Protein AF-A0A916CD50-F1 (afdb_monomer_lite)

pLDDT: mean 86.52, std 20.36, range [26.2, 98.75]

Sequence (305 aa):
MTISLASAFHPRGEIPRLKKFLSQLRDAYAQMCVSVPPTAHTDDIRVLEQLGIAVVVARDWSHGRHASLQLALESSATHIHYTDLDRLLRWVETRPDEWRATVARAQECDCLIVGRTARASATHPRALIETEAISNLVISHLLANCHCKPRSGEAIPGSDVEIASSQSFDSASLRSGSLLAMTTPISALIRARPRPIDFSAGSKGFSRRAAEFLIAHSPPGRALGMDAEWIVLLHRAGSAIDYVEVDGLDWESADQFAEQAADADAQRRAAEGYDADPKHWARRVAVAMEIVQAGLDAAQRTLKT

Secondary structure (DSSP, 8-state):
--EEEEEE---SS-HHHHHHHHHHHHHH-S-EEEEE-TT--HHHHHHHHHTT-EEEE-SSGGGHHHHHHHHHHTS--SEEEEE-HHHHHHHHHH-HHHHHHHHHHTTSSSEEEEEEPHHHHTTS-HHHHHHHHHHHHHHHHHHHH---PPPTT--------------------------------HHHHHHH-SS-----SSEEEEEHHHHHHHHHHS-S--TTGGGTHHHHHHHHTT--EEEEEESS-S-GGGGTT-SSPPPHHHHHHHHHHHHT-HHHHHHHHHHHHHHHHHHHHHHHPPP--

Radius of gyration: 20.4 Å; chains: 1; bounding box: 45×54×62 Å

Structure (mmCIF, N/CA/C/O backbone):
data_AF-A0A916CD50-F1
#
_entry.id   AF-A0A916CD50-F1
#
loop_
_atom_site.group_PDB
_atom_site.id
_atom_site.type_symbol
_atom_site.label_atom_id
_atom_site.label_alt_id
_atom_site.label_comp_id
_atom_site.label_asym_id
_atom_site.label_entity_id
_atom_site.label_seq_id
_atom_site.pdbx_PDB_ins_code
_atom_site.Cartn_x
_atom_site.Cartn_y
_atom_site.Cartn_z
_atom_site.occupancy
_atom_site.B_iso_or_equiv
_atom_site.auth_seq_id
_atom_site.auth_comp_id
_atom_site.auth_asym_id
_atom_site.auth_atom_id
_atom_site.pdbx_PDB_model_num
ATOM 1 N N . MET A 1 1 ? -21.116 -7.094 4.582 1.00 81.19 1 MET A N 1
ATOM 2 C CA . MET A 1 1 ? -20.117 -6.026 4.792 1.00 81.19 1 MET A CA 1
ATOM 3 C C . MET A 1 1 ? -19.654 -5.561 3.425 1.00 81.19 1 MET A C 1
ATOM 5 O O . MET A 1 1 ? -19.773 -6.325 2.475 1.00 81.19 1 MET A O 1
ATOM 9 N N . THR A 1 2 ? -19.246 -4.304 3.304 1.00 95.81 2 THR A N 1
ATOM 10 C CA . THR A 1 2 ? -18.730 -3.730 2.054 1.00 95.81 2 THR A CA 1
ATOM 11 C C . THR A 1 2 ? -17.362 -3.121 2.306 1.00 95.81 2 THR A C 1
ATOM 13 O O . THR A 1 2 ? -17.097 -2.606 3.401 1.00 95.81 2 THR A O 1
ATOM 16 N N . ILE A 1 3 ? -16.506 -3.169 1.290 1.00 98.50 3 ILE A N 1
ATOM 17 C CA . ILE A 1 3 ? -15.135 -2.677 1.353 1.00 98.50 3 ILE A CA 1
ATOM 18 C C . ILE A 1 3 ? -14.838 -1.773 0.160 1.00 98.50 3 ILE A C 1
ATOM 20 O O . ILE A 1 3 ? -15.197 -2.092 -0.974 1.00 98.50 3 ILE A O 1
ATOM 24 N N . SER A 1 4 ? -14.207 -0.635 0.428 1.00 98.62 4 SER A N 1
ATOM 25 C CA . SER A 1 4 ? -13.691 0.276 -0.598 1.00 98.62 4 SER A CA 1
ATOM 26 C C . SER A 1 4 ? -12.184 0.095 -0.748 1.00 98.62 4 SER A C 1
ATOM 28 O O . SER A 1 4 ? -11.497 -0.247 0.213 1.00 98.62 4 SER A O 1
ATOM 30 N N . LEU A 1 5 ? -11.662 0.347 -1.942 1.00 98.69 5 LEU A N 1
ATOM 31 C CA . LEU A 1 5 ? -10.228 0.434 -2.193 1.00 98.69 5 LEU A CA 1
ATOM 32 C C . LEU A 1 5 ? -9.751 1.869 -1.943 1.00 98.69 5 LEU A C 1
ATOM 34 O O . LEU A 1 5 ? -10.321 2.811 -2.493 1.00 98.69 5 LEU A O 1
ATOM 38 N N . ALA A 1 6 ? -8.680 2.015 -1.169 1.00 98.44 6 ALA A N 1
ATOM 39 C CA . ALA A 1 6 ? -7.851 3.214 -1.100 1.00 98.44 6 ALA A CA 1
ATOM 40 C C . ALA A 1 6 ? -6.469 2.884 -1.672 1.00 98.44 6 ALA A C 1
ATOM 42 O O . ALA A 1 6 ? -5.900 1.839 -1.358 1.00 98.44 6 ALA A O 1
ATOM 43 N N . SER A 1 7 ? -5.925 3.741 -2.527 1.00 97.50 7 SER A N 1
ATOM 44 C CA . SER A 1 7 ? -4.666 3.432 -3.194 1.00 97.50 7 SER A CA 1
ATOM 45 C C . SER A 1 7 ? -3.860 4.671 -3.555 1.00 97.50 7 SER A C 1
ATOM 47 O O . SER A 1 7 ? -4.416 5.675 -4.000 1.00 97.50 7 SER A O 1
ATOM 49 N N . ALA A 1 8 ? -2.538 4.591 -3.414 1.00 95.06 8 ALA A N 1
ATOM 50 C CA . ALA A 1 8 ? -1.624 5.506 -4.082 1.00 95.06 8 ALA A CA 1
ATOM 51 C C . ALA A 1 8 ? -1.254 4.957 -5.464 1.00 95.06 8 ALA A C 1
ATOM 53 O O . ALA A 1 8 ? -0.976 3.767 -5.616 1.00 95.06 8 ALA A O 1
ATOM 54 N N . PHE A 1 9 ? -1.230 5.831 -6.471 1.00 95.25 9 PHE A N 1
ATOM 55 C CA . PHE A 1 9 ? -0.902 5.443 -7.835 1.00 95.25 9 PHE A CA 1
ATOM 56 C C . PHE A 1 9 ? -0.070 6.510 -8.541 1.00 95.25 9 PHE A C 1
ATOM 58 O O . PHE A 1 9 ? -0.443 7.681 -8.610 1.00 95.25 9 PHE A O 1
ATOM 65 N N . HIS A 1 10 ? 1.053 6.085 -9.110 1.00 93.38 10 HIS A N 1
ATOM 66 C CA . HIS A 1 10 ? 1.804 6.867 -10.080 1.00 93.38 10 HIS A CA 1
ATOM 67 C C . HIS A 1 10 ? 1.861 6.071 -11.384 1.00 93.38 10 HIS A C 1
ATOM 69 O O . HIS A 1 10 ? 2.685 5.159 -11.476 1.00 93.38 10 HIS A O 1
ATOM 75 N N . PRO A 1 11 ? 0.979 6.372 -12.354 1.00 89.38 11 PRO A N 1
ATOM 76 C CA . PRO A 1 11 ? 0.947 5.654 -13.617 1.00 89.38 11 PRO A CA 1
ATOM 77 C C . PRO A 1 11 ? 2.312 5.690 -14.316 1.00 89.38 11 PRO A C 1
ATOM 79 O O . PRO A 1 11 ? 2.854 6.751 -14.617 1.00 89.38 11 PRO A O 1
ATOM 82 N N . ARG A 1 12 ? 2.853 4.507 -14.586 1.00 92.50 12 ARG A N 1
ATOM 83 C CA . ARG A 1 12 ? 4.068 4.201 -15.350 1.00 92.50 12 ARG A CA 1
ATOM 84 C C . ARG A 1 12 ? 3.753 3.087 -16.355 1.00 92.50 12 ARG A C 1
ATOM 86 O O . ARG A 1 12 ? 4.471 2.102 -16.485 1.00 92.50 12 ARG A O 1
ATOM 93 N N . GLY A 1 13 ? 2.632 3.244 -17.060 1.00 92.38 13 GLY A N 1
ATOM 94 C CA . GLY A 1 13 ? 2.170 2.317 -18.095 1.00 92.38 13 GLY A CA 1
ATOM 95 C C . GLY A 1 13 ? 1.176 1.247 -17.637 1.00 92.38 13 GLY A C 1
ATOM 96 O O . GLY A 1 13 ? 0.780 0.421 -18.449 1.00 92.38 13 GLY A O 1
ATOM 97 N N . GLU A 1 14 ? 0.702 1.265 -16.389 1.00 94.88 14 GLU A N 1
ATOM 98 C CA . GLU A 1 14 ? -0.214 0.242 -15.863 1.00 94.88 14 GLU A CA 1
ATOM 99 C C . GLU A 1 14 ? -1.694 0.480 -16.235 1.00 94.88 14 GLU A C 1
ATOM 101 O O . GLU A 1 14 ? -2.530 -0.394 -16.015 1.00 94.88 14 GLU A O 1
ATOM 106 N N . ILE A 1 15 ? -2.056 1.626 -16.830 1.00 95.38 15 ILE A N 1
ATOM 107 C CA . ILE A 1 15 ? -3.452 1.954 -17.195 1.00 95.38 15 ILE A CA 1
ATOM 108 C C . ILE A 1 15 ? -4.119 0.886 -18.093 1.00 95.38 15 ILE A C 1
ATOM 110 O O . ILE A 1 15 ? -5.274 0.537 -17.830 1.00 95.38 15 ILE A O 1
ATOM 114 N N . PRO A 1 16 ? -3.469 0.327 -19.135 1.00 95.81 16 PRO A N 1
ATOM 115 C CA . PRO A 1 16 ? -4.041 -0.778 -19.907 1.00 95.81 16 PRO A CA 1
ATOM 116 C C . PRO A 1 16 ? -4.340 -2.019 -19.050 1.00 95.81 16 PRO A C 1
ATOM 118 O O . PRO A 1 16 ? -5.422 -2.597 -19.176 1.00 95.81 16 PRO A O 1
ATOM 121 N N . ARG A 1 17 ? -3.442 -2.382 -18.120 1.00 95.94 17 ARG A N 1
ATOM 122 C CA . ARG A 1 17 ? -3.661 -3.480 -17.158 1.00 95.94 17 ARG A CA 1
ATOM 123 C C . ARG A 1 17 ? -4.823 -3.169 -16.218 1.00 95.94 17 ARG A C 1
ATOM 125 O O . ARG A 1 17 ? -5.677 -4.024 -16.004 1.00 95.94 17 ARG A O 1
ATOM 132 N N . LEU A 1 18 ? -4.931 -1.931 -15.738 1.00 97.44 18 LEU A N 1
ATOM 133 C CA . LEU A 1 18 ? -6.077 -1.488 -14.942 1.00 97.44 18 LEU A CA 1
ATOM 134 C C . LEU A 1 18 ? -7.400 -1.683 -15.690 1.00 97.44 18 LEU A C 1
ATOM 136 O O . LEU A 1 18 ? -8.337 -2.244 -15.130 1.00 97.44 18 LEU A O 1
ATOM 140 N N . LYS A 1 19 ? -7.473 -1.290 -16.968 1.00 97.62 19 LYS A N 1
ATOM 141 C CA . LYS A 1 19 ? -8.669 -1.502 -17.802 1.00 97.62 19 LYS A CA 1
ATOM 142 C C . LYS A 1 19 ? -9.003 -2.987 -17.961 1.00 97.62 19 LYS A C 1
ATOM 144 O O . LYS A 1 19 ? -10.170 -3.353 -17.837 1.00 97.62 19 LYS A O 1
ATOM 149 N N . LYS A 1 20 ? -7.992 -3.833 -18.189 1.00 97.75 20 LYS A N 1
ATOM 150 C CA . LYS A 1 20 ? -8.134 -5.296 -18.319 1.00 97.75 20 LYS A CA 1
ATOM 151 C C . LYS A 1 20 ? -8.759 -5.932 -17.071 1.00 97.75 20 LYS A C 1
ATOM 153 O O . LYS A 1 20 ? -9.598 -6.817 -17.205 1.00 97.75 20 LYS A O 1
ATOM 158 N N . PHE A 1 21 ? -8.389 -5.468 -15.876 1.00 98.00 21 PHE A N 1
ATOM 159 C CA . PHE A 1 21 ? -8.846 -6.042 -14.601 1.00 98.00 21 PHE A CA 1
ATOM 160 C C . PHE A 1 21 ? -9.984 -5.267 -13.919 1.00 98.00 21 PHE A C 1
ATOM 162 O O . PHE A 1 21 ? -10.430 -5.648 -12.836 1.00 98.00 21 PHE A O 1
ATOM 169 N N . LEU A 1 22 ? -10.503 -4.213 -14.552 1.00 98.06 22 LEU A N 1
ATOM 170 C CA . LEU A 1 22 ? -11.482 -3.309 -13.949 1.00 98.06 22 LEU A CA 1
ATOM 171 C C . LEU A 1 22 ? -12.781 -4.002 -13.517 1.00 98.06 22 LEU A C 1
ATOM 173 O O . LEU A 1 22 ? -13.336 -3.648 -12.481 1.00 98.06 22 LEU A O 1
ATOM 177 N N . SER A 1 23 ? -13.271 -4.976 -14.290 1.00 98.00 23 SER A N 1
ATOM 178 C CA . SER A 1 23 ? -14.473 -5.738 -13.921 1.00 98.00 23 SER A CA 1
ATOM 179 C C . SER A 1 23 ? -14.262 -6.500 -12.615 1.00 98.00 23 SER A C 1
ATOM 181 O O . SER A 1 23 ? -15.031 -6.327 -11.677 1.00 98.00 23 SER A O 1
ATOM 183 N N . GLN A 1 24 ? -13.159 -7.243 -12.510 1.00 97.88 24 GLN A N 1
ATOM 184 C CA . GLN A 1 24 ? -12.824 -8.006 -11.307 1.00 97.88 24 GLN A CA 1
ATOM 185 C C . GLN A 1 24 ? -12.667 -7.099 -10.083 1.00 97.88 24 GLN A C 1
ATOM 187 O O . GLN A 1 24 ? -13.142 -7.440 -9.002 1.00 97.88 24 GLN A O 1
ATOM 192 N N . LEU A 1 25 ? -12.030 -5.935 -10.257 1.00 98.44 25 LEU A N 1
ATOM 193 C CA . LEU A 1 25 ? -11.874 -4.935 -9.201 1.00 98.44 25 LEU A CA 1
ATOM 194 C C . LEU A 1 25 ? -13.227 -4.384 -8.729 1.00 98.44 25 LEU A C 1
ATOM 196 O O . LEU A 1 25 ? -13.453 -4.286 -7.525 1.00 98.44 25 LEU A O 1
ATOM 200 N N . ARG A 1 26 ? -14.142 -4.072 -9.655 1.00 97.75 26 ARG A N 1
ATOM 201 C CA . ARG A 1 26 ? -15.499 -3.594 -9.334 1.00 97.75 26 ARG A CA 1
ATOM 202 C C . ARG A 1 26 ? -16.357 -4.651 -8.644 1.00 97.75 26 ARG A C 1
ATOM 204 O O . ARG A 1 26 ? -17.196 -4.296 -7.826 1.00 97.75 26 ARG A O 1
ATOM 211 N N . ASP A 1 27 ? -16.125 -5.928 -8.928 1.00 97.62 27 ASP A N 1
ATOM 212 C CA . ASP A 1 27 ? -16.812 -7.014 -8.222 1.00 97.62 27 ASP A CA 1
ATOM 213 C C . ASP A 1 27 ? -16.359 -7.132 -6.758 1.00 97.62 27 ASP A C 1
ATOM 215 O O . ASP A 1 27 ? -17.104 -7.629 -5.916 1.00 97.62 27 ASP A O 1
ATOM 219 N N . ALA A 1 28 ? -15.120 -6.732 -6.452 1.00 97.88 28 ALA A N 1
ATOM 220 C CA . ALA A 1 28 ? -14.540 -6.850 -5.115 1.00 97.88 28 ALA A CA 1
ATOM 221 C C . ALA A 1 28 ? -14.709 -5.586 -4.259 1.00 97.88 28 ALA A C 1
ATOM 223 O O . ALA A 1 28 ? -14.854 -5.696 -3.040 1.00 97.88 28 ALA A O 1
ATOM 224 N N . TYR A 1 29 ? -14.685 -4.399 -4.872 1.00 98.50 29 TYR A N 1
ATOM 225 C CA . TYR A 1 29 ? -14.723 -3.123 -4.160 1.00 98.50 29 TYR A CA 1
ATOM 226 C C . TYR A 1 29 ? -15.970 -2.317 -4.496 1.00 98.50 29 TYR A C 1
ATOM 228 O O . TYR A 1 29 ? -16.251 -2.035 -5.658 1.00 98.50 29 TYR A O 1
ATOM 236 N N . ALA A 1 30 ? -16.663 -1.855 -3.455 1.00 97.38 30 ALA A N 1
ATOM 237 C CA . ALA A 1 30 ? -17.837 -0.997 -3.595 1.00 97.38 30 ALA A CA 1
ATOM 238 C C . ALA A 1 30 ? -17.492 0.360 -4.236 1.00 97.38 30 ALA A C 1
ATOM 240 O O . ALA A 1 30 ? -18.288 0.918 -4.985 1.00 97.38 30 ALA A O 1
ATOM 241 N N . GLN A 1 31 ? -16.299 0.880 -3.942 1.00 97.75 31 GLN A N 1
ATOM 242 C CA . GLN A 1 31 ? -15.750 2.102 -4.519 1.00 97.75 31 GLN A CA 1
ATOM 243 C C . GLN A 1 31 ? -14.228 1.982 -4.603 1.00 97.75 31 GLN A C 1
ATOM 245 O O . GLN A 1 31 ? -13.602 1.360 -3.744 1.00 97.75 31 GLN A O 1
ATOM 250 N N . MET A 1 32 ? -13.624 2.599 -5.618 1.00 98.50 32 MET A N 1
ATOM 251 C CA . MET A 1 32 ? -12.171 2.712 -5.745 1.00 98.50 32 MET A CA 1
ATOM 252 C C . MET A 1 32 ? -11.756 4.174 -5.649 1.00 98.50 32 MET A C 1
ATOM 254 O O . MET A 1 32 ? -12.267 5.012 -6.391 1.00 98.50 32 MET A O 1
ATOM 258 N N . CYS A 1 33 ? -10.832 4.457 -4.737 1.00 98.44 33 CYS A N 1
ATOM 259 C CA . CYS A 1 33 ? -10.322 5.788 -4.443 1.00 98.44 33 CYS A CA 1
ATOM 260 C C . CYS A 1 33 ? -8.810 5.790 -4.639 1.00 98.44 33 CYS A C 1
ATOM 262 O O . CYS A 1 33 ? -8.092 5.030 -3.986 1.00 98.44 33 CYS A O 1
ATOM 264 N N . VAL A 1 34 ? -8.322 6.639 -5.536 1.00 98.06 34 VAL A N 1
ATOM 265 C CA . VAL A 1 34 ? -6.912 6.694 -5.913 1.00 98.06 34 VAL A CA 1
ATOM 266 C C . VAL A 1 34 ? -6.366 8.091 -5.663 1.00 98.06 34 VAL A C 1
ATOM 268 O O . VAL A 1 34 ? -6.893 9.077 -6.169 1.00 98.06 34 VAL A O 1
ATOM 271 N N . SER A 1 35 ? -5.273 8.182 -4.912 1.00 97.69 35 SER A N 1
ATOM 272 C CA . SER A 1 35 ? -4.455 9.388 -4.885 1.00 97.69 35 SER A CA 1
ATOM 273 C C . SER A 1 35 ? -3.377 9.322 -5.958 1.00 97.69 35 SER A C 1
ATOM 275 O O . SER A 1 35 ? -2.679 8.310 -6.057 1.00 97.69 35 SER A O 1
ATOM 277 N N . VAL A 1 36 ? -3.180 10.416 -6.683 1.00 96.88 36 VAL A N 1
ATOM 278 C CA . VAL A 1 36 ? -2.084 10.581 -7.646 1.00 96.88 36 VAL A CA 1
ATOM 279 C C . VAL A 1 36 ? -1.134 11.697 -7.196 1.00 96.88 36 VAL A C 1
ATOM 281 O O . VAL A 1 36 ? -1.562 12.602 -6.473 1.00 96.88 36 VAL A O 1
ATOM 284 N N . PRO A 1 37 ? 0.155 11.672 -7.581 1.00 95.06 37 PRO A N 1
ATOM 285 C CA . PRO A 1 37 ? 1.072 12.761 -7.258 1.00 95.06 37 PRO A CA 1
ATOM 286 C C . PRO A 1 37 ? 0.677 14.084 -7.922 1.00 95.06 37 PRO A C 1
ATOM 288 O O . PRO A 1 37 ? 0.027 14.073 -8.968 1.00 95.06 37 PRO A O 1
ATOM 291 N N . PRO A 1 38 ? 1.177 15.226 -7.411 1.00 93.06 38 PRO A N 1
ATOM 292 C CA . PRO A 1 38 ? 0.957 16.533 -8.038 1.00 93.06 38 PRO A CA 1
ATOM 293 C C . PRO A 1 38 ? 1.558 16.637 -9.449 1.00 93.06 38 PRO A C 1
ATOM 295 O O . PRO A 1 38 ? 1.189 17.518 -10.217 1.00 93.06 38 PRO A O 1
ATOM 298 N N . THR A 1 39 ? 2.487 15.744 -9.796 1.00 93.00 39 THR A N 1
ATOM 299 C CA . THR A 1 39 ? 3.127 15.654 -11.114 1.00 93.00 39 THR A CA 1
ATOM 300 C C . THR A 1 39 ? 2.408 14.713 -12.083 1.00 93.00 39 THR A C 1
ATOM 302 O O . THR A 1 39 ? 2.909 14.499 -13.184 1.00 93.00 39 THR A O 1
ATOM 305 N N . ALA A 1 40 ? 1.279 14.108 -11.694 1.00 92.38 40 ALA A N 1
ATOM 306 C CA . ALA A 1 40 ? 0.536 13.204 -12.566 1.00 92.38 40 ALA A CA 1
ATOM 307 C C . ALA A 1 40 ? 0.006 13.929 -13.813 1.00 92.38 40 ALA A C 1
ATOM 309 O O . ALA A 1 40 ? -0.459 15.069 -13.739 1.00 92.38 40 ALA A O 1
ATOM 310 N N . HIS A 1 41 ? 0.052 13.256 -14.965 1.00 94.31 41 HIS A N 1
ATOM 311 C CA . HIS A 1 41 ? -0.450 13.825 -16.209 1.00 94.31 41 HIS A CA 1
ATOM 312 C C . HIS A 1 41 ? -1.976 13.962 -16.171 1.00 94.31 41 HIS A C 1
ATOM 314 O O . HIS A 1 41 ? -2.698 13.059 -15.751 1.00 94.31 41 HIS A O 1
ATOM 320 N N . THR A 1 42 ? -2.489 15.087 -16.672 1.00 94.19 42 THR A N 1
ATOM 321 C CA . THR A 1 42 ? -3.934 15.357 -16.716 1.00 94.19 42 THR A CA 1
ATOM 322 C C . THR A 1 42 ? -4.700 14.346 -17.575 1.00 94.19 42 THR A C 1
ATOM 324 O O . THR A 1 42 ? -5.893 14.144 -17.366 1.00 94.19 42 THR A O 1
ATOM 327 N N . ASP A 1 43 ? -4.049 13.716 -18.557 1.00 95.56 43 ASP A N 1
ATOM 328 C CA . ASP A 1 43 ? -4.652 12.631 -19.341 1.00 95.56 43 ASP A CA 1
ATOM 329 C C . ASP A 1 43 ? -4.868 11.370 -18.496 1.00 95.56 43 ASP A C 1
ATOM 331 O O . ASP A 1 43 ? -5.957 10.801 -18.535 1.00 95.56 43 ASP A O 1
ATOM 335 N N . ASP A 1 44 ? -3.895 10.983 -17.666 1.00 95.06 44 ASP A N 1
ATOM 336 C CA . ASP A 1 44 ? -4.023 9.821 -16.780 1.00 95.06 44 ASP A CA 1
ATOM 337 C C . ASP A 1 44 ? -5.148 10.020 -15.760 1.00 95.06 44 ASP A C 1
ATOM 339 O O . ASP A 1 44 ? -5.961 9.119 -15.547 1.00 95.06 44 ASP A O 1
ATOM 343 N N . ILE A 1 45 ? -5.242 11.221 -15.176 1.00 96.50 45 ILE A N 1
ATOM 344 C CA . ILE A 1 45 ? -6.317 11.592 -14.243 1.00 96.50 45 ILE A CA 1
ATOM 345 C C . ILE A 1 45 ? -7.681 11.455 -14.924 1.00 96.50 45 ILE A C 1
ATOM 347 O O . ILE A 1 45 ? -8.553 10.753 -14.415 1.00 96.50 45 ILE A O 1
ATOM 351 N N . ARG A 1 46 ? -7.841 12.052 -16.113 1.00 97.31 46 ARG A N 1
ATOM 352 C CA . ARG A 1 46 ? -9.092 11.975 -16.882 1.00 97.31 46 ARG A CA 1
ATOM 353 C C . ARG A 1 46 ? -9.473 10.538 -17.214 1.00 97.31 46 ARG A C 1
ATOM 355 O O . ARG A 1 46 ? -10.649 10.189 -17.149 1.00 97.31 46 ARG A O 1
ATOM 362 N N . VAL A 1 47 ? -8.501 9.695 -17.564 1.00 97.62 47 VAL A N 1
ATOM 363 C CA . VAL A 1 47 ? -8.766 8.278 -17.826 1.00 97.62 47 VAL A CA 1
ATOM 364 C C . VAL A 1 47 ? -9.256 7.579 -16.559 1.00 97.62 47 VAL A C 1
ATOM 366 O O . VAL A 1 47 ? -10.253 6.870 -16.631 1.00 97.62 47 VAL A O 1
ATOM 369 N N . LEU A 1 48 ? -8.618 7.783 -15.404 1.00 97.81 48 LEU A N 1
ATOM 370 C CA . LEU A 1 48 ? -9.060 7.184 -14.137 1.00 97.81 48 LEU A CA 1
ATOM 371 C C . LEU A 1 48 ? -10.499 7.594 -13.779 1.00 97.81 48 LEU A C 1
ATOM 373 O O . LEU A 1 48 ? -11.323 6.731 -13.469 1.00 97.81 48 LEU A O 1
ATOM 377 N N . GLU A 1 49 ? -10.828 8.878 -13.909 1.00 97.81 49 GLU A N 1
ATOM 378 C CA . GLU A 1 49 ? -12.180 9.398 -13.670 1.00 97.81 49 GLU A CA 1
ATOM 379 C C . GLU A 1 49 ? -13.210 8.781 -14.631 1.00 97.81 49 GLU A C 1
ATOM 381 O O . GLU A 1 49 ? -14.285 8.356 -14.208 1.00 97.81 49 GLU A O 1
ATOM 386 N N . GLN A 1 50 ? -12.872 8.641 -15.919 1.00 98.06 50 GLN A N 1
ATOM 387 C CA . GLN A 1 50 ? -13.724 7.968 -16.912 1.00 98.06 50 GLN A CA 1
ATOM 388 C C . GLN A 1 50 ? -13.942 6.480 -16.602 1.00 98.06 50 GLN A C 1
ATOM 390 O O . GLN A 1 50 ? -14.975 5.914 -16.962 1.00 98.06 50 GLN A O 1
ATOM 395 N N . LEU A 1 51 ? -12.996 5.837 -15.913 1.00 97.62 51 LEU A N 1
ATOM 396 C CA . LEU A 1 51 ? -13.157 4.477 -15.396 1.00 97.62 51 LEU A CA 1
ATOM 397 C C . LEU A 1 51 ? -13.997 4.431 -14.105 1.00 97.62 51 LEU A C 1
ATOM 399 O O . LEU A 1 51 ? -14.164 3.353 -13.531 1.00 97.62 51 LEU A O 1
ATOM 403 N N . GLY A 1 52 ? -14.567 5.552 -13.656 1.00 97.06 52 GLY A N 1
ATOM 404 C CA . GLY A 1 52 ? -15.392 5.635 -12.450 1.00 97.06 52 GLY A CA 1
ATOM 405 C C . GLY A 1 52 ? -14.590 5.478 -11.157 1.00 97.06 52 GLY A C 1
ATOM 406 O O . GLY A 1 52 ? -15.139 5.039 -10.149 1.00 97.06 52 GLY A O 1
ATOM 407 N N . ILE A 1 53 ? -13.289 5.772 -11.197 1.00 98.31 53 ILE A N 1
ATOM 408 C CA . ILE A 1 53 ? -12.418 5.789 -10.022 1.00 98.31 53 ILE A CA 1
ATOM 409 C C . ILE A 1 53 ? -12.450 7.203 -9.447 1.00 98.31 53 ILE A C 1
ATOM 411 O O . ILE A 1 53 ? -12.264 8.173 -10.180 1.00 98.31 53 ILE A O 1
ATOM 415 N N . ALA A 1 54 ? -12.677 7.328 -8.141 1.00 98.12 54 ALA A N 1
ATOM 416 C CA . ALA A 1 54 ? -12.579 8.613 -7.462 1.00 98.12 54 ALA A CA 1
ATOM 417 C C . ALA A 1 54 ? -11.096 8.986 -7.330 1.00 98.12 54 ALA A C 1
ATOM 419 O O . ALA A 1 54 ? -10.317 8.215 -6.765 1.00 98.12 54 ALA A O 1
ATOM 420 N N . VAL A 1 55 ? -10.699 10.144 -7.857 1.00 98.12 55 VAL A N 1
ATOM 421 C CA . VAL A 1 55 ? -9.295 10.571 -7.891 1.00 98.12 55 VAL A CA 1
ATOM 422 C C . VAL A 1 55 ? -9.081 11.790 -7.004 1.00 98.12 55 VAL A C 1
ATOM 424 O O . VAL A 1 55 ? -9.853 12.743 -7.045 1.00 98.12 55 VAL A O 1
ATOM 427 N N . VAL A 1 56 ? -7.993 11.785 -6.236 1.00 97.25 56 VAL A N 1
ATOM 428 C CA . VAL A 1 56 ? -7.487 12.966 -5.526 1.00 97.25 56 VAL A CA 1
ATOM 429 C C . VAL A 1 56 ? -6.047 13.245 -5.940 1.00 97.25 56 VAL A C 1
ATOM 431 O O . VAL A 1 56 ? -5.184 12.370 -5.888 1.00 97.25 56 VAL A O 1
ATOM 434 N N . VAL A 1 57 ? -5.758 14.481 -6.342 1.00 96.88 57 VAL A N 1
ATOM 435 C CA . VAL A 1 57 ? -4.376 14.918 -6.568 1.00 96.88 57 VAL A CA 1
ATOM 436 C C . VAL A 1 57 ? -3.783 15.299 -5.218 1.00 96.88 57 VAL A C 1
ATOM 438 O O . VAL A 1 57 ? -4.233 16.244 -4.570 1.00 96.88 57 VAL A O 1
ATOM 441 N N . ALA A 1 58 ? -2.792 14.539 -4.763 1.00 93.31 58 ALA A N 1
ATOM 442 C CA . ALA A 1 58 ? -2.154 14.785 -3.483 1.00 93.31 58 ALA A CA 1
ATOM 443 C C . ALA A 1 58 ? -1.338 16.085 -3.525 1.00 93.31 58 ALA A C 1
ATOM 445 O O . ALA A 1 58 ? -0.693 16.399 -4.526 1.00 93.31 58 ALA A O 1
ATOM 446 N N . ARG A 1 59 ? -1.318 16.817 -2.404 1.00 89.94 59 ARG A N 1
ATOM 447 C CA . ARG A 1 59 ? -0.510 18.040 -2.252 1.00 89.94 59 ARG A CA 1
ATOM 448 C C . ARG A 1 59 ? 0.974 17.781 -2.528 1.00 89.94 59 ARG A C 1
ATOM 450 O O . ARG A 1 59 ? 1.638 18.587 -3.169 1.00 89.94 59 ARG A O 1
ATOM 457 N N . ASP A 1 60 ? 1.468 16.652 -2.034 1.00 89.12 60 ASP A N 1
ATOM 458 C CA . ASP A 1 60 ? 2.782 16.097 -2.327 1.00 89.12 60 ASP A CA 1
ATOM 459 C C . ASP A 1 60 ? 2.730 14.562 -2.233 1.00 89.12 60 ASP A C 1
ATOM 461 O O . ASP A 1 60 ? 1.722 13.983 -1.815 1.00 89.12 60 ASP A O 1
ATOM 465 N N . TRP A 1 61 ? 3.828 13.896 -2.608 1.00 83.38 61 TRP A N 1
ATOM 466 C CA . TRP A 1 61 ? 3.929 12.431 -2.570 1.00 83.38 61 TRP A CA 1
ATOM 467 C C . TRP A 1 61 ? 3.613 11.841 -1.189 1.00 83.38 61 TRP A C 1
ATOM 469 O O . TRP A 1 61 ? 2.952 10.811 -1.075 1.00 83.38 61 TRP A O 1
ATOM 479 N N . SER A 1 62 ? 4.054 12.512 -0.126 1.00 87.12 62 SER A N 1
ATOM 480 C CA . SER A 1 62 ? 3.906 12.041 1.249 1.00 87.12 62 SER A CA 1
ATOM 481 C C . SER A 1 62 ? 2.492 12.153 1.812 1.00 87.12 62 SER A C 1
ATOM 483 O O . SER A 1 62 ? 2.194 11.536 2.833 1.00 87.12 62 SER A O 1
ATOM 485 N N . HIS A 1 63 ? 1.604 12.870 1.122 1.00 91.31 63 HIS A N 1
ATOM 486 C CA . HIS A 1 63 ? 0.189 12.976 1.472 1.00 91.31 63 HIS A CA 1
ATOM 487 C C . HIS A 1 63 ? -0.696 11.947 0.760 1.00 91.31 63 HIS A C 1
ATOM 489 O O . HIS A 1 63 ? -1.842 11.776 1.169 1.00 91.31 63 HIS A O 1
ATOM 495 N N . GLY A 1 64 ? -0.206 11.268 -0.286 1.00 93.12 64 GLY A N 1
ATOM 496 C CA . GLY A 1 64 ? -1.041 10.421 -1.148 1.00 93.12 64 GLY A CA 1
ATOM 497 C C . GLY A 1 64 ? -1.816 9.350 -0.381 1.00 93.12 64 GLY A C 1
ATOM 498 O O . GLY A 1 64 ? -3.042 9.282 -0.461 1.00 93.12 64 GLY A O 1
ATOM 499 N N . ARG A 1 65 ? -1.122 8.579 0.463 1.00 93.31 65 ARG A N 1
ATOM 500 C CA . ARG A 1 65 ? -1.740 7.480 1.222 1.00 93.31 65 ARG A CA 1
ATOM 501 C C . ARG A 1 65 ? -2.883 7.967 2.116 1.00 93.31 65 ARG A C 1
ATOM 503 O O . ARG A 1 65 ? -3.991 7.444 2.019 1.00 93.31 65 ARG A O 1
ATOM 510 N N . HIS A 1 66 ? -2.651 9.026 2.896 1.00 94.62 66 HIS A N 1
ATOM 511 C CA . HIS A 1 66 ? -3.694 9.692 3.688 1.00 94.62 66 HIS A CA 1
ATOM 512 C C . HIS A 1 66 ? -4.839 10.215 2.828 1.00 94.62 66 HIS A C 1
ATOM 514 O O . HIS A 1 66 ? -5.994 9.990 3.172 1.00 94.62 66 HIS A O 1
ATOM 520 N N . ALA A 1 67 ? -4.537 10.882 1.713 1.00 95.94 67 ALA A N 1
ATOM 521 C CA . ALA A 1 67 ? -5.552 11.451 0.832 1.00 95.94 67 ALA A CA 1
ATOM 522 C C . ALA A 1 67 ? -6.473 10.364 0.255 1.00 95.94 67 ALA A C 1
ATOM 524 O O . ALA A 1 67 ? -7.690 10.525 0.261 1.00 95.94 67 ALA A O 1
ATOM 525 N N . SER A 1 68 ? -5.912 9.231 -0.178 1.00 97.00 68 SER A N 1
ATOM 526 C CA . SER A 1 68 ? -6.704 8.098 -0.669 1.00 97.00 68 SER A CA 1
ATOM 527 C C . SER A 1 68 ? -7.563 7.459 0.429 1.00 97.00 68 SER A C 1
ATOM 529 O O . SER A 1 68 ? -8.712 7.102 0.171 1.00 97.00 68 SER A O 1
ATOM 531 N N . LEU A 1 69 ? -7.043 7.359 1.661 1.00 96.94 69 LEU A N 1
ATOM 532 C CA . LEU A 1 69 ? -7.787 6.834 2.808 1.00 96.94 69 LEU A CA 1
ATOM 533 C C . LEU A 1 69 ? -8.944 7.767 3.193 1.00 96.94 69 LEU A C 1
ATOM 535 O O . LEU A 1 69 ? -10.057 7.301 3.425 1.00 96.94 69 LEU A O 1
ATOM 539 N N . GLN A 1 70 ? -8.695 9.078 3.216 1.00 96.81 70 GLN A N 1
ATOM 540 C CA . GLN A 1 70 ? -9.710 10.091 3.495 1.00 96.81 70 GLN A CA 1
ATOM 541 C C . GLN A 1 70 ? -10.808 10.090 2.425 1.00 96.81 70 GLN A C 1
ATOM 543 O O . GLN A 1 70 ? -11.984 10.077 2.773 1.00 96.81 70 GLN A O 1
ATOM 548 N N . LEU A 1 71 ? -10.440 10.006 1.144 1.00 97.88 71 LEU A N 1
ATOM 549 C CA . LEU A 1 71 ? -11.403 9.887 0.049 1.00 97.88 71 LEU A CA 1
ATOM 550 C C . LEU A 1 71 ? -12.240 8.599 0.162 1.00 97.88 71 LEU A C 1
ATOM 552 O O . LEU A 1 71 ? -13.449 8.614 -0.050 1.00 97.88 71 LEU A O 1
ATOM 556 N N . ALA A 1 72 ? -11.632 7.477 0.559 1.00 98.12 72 ALA A N 1
ATOM 557 C CA . ALA A 1 72 ? -12.362 6.227 0.773 1.00 98.12 72 ALA A CA 1
ATOM 558 C C . ALA A 1 72 ? -13.352 6.295 1.951 1.00 98.12 72 ALA A C 1
ATOM 560 O O . ALA A 1 72 ? -14.397 5.634 1.904 1.00 98.12 72 ALA A O 1
ATOM 561 N N . LEU A 1 73 ? -13.078 7.112 2.973 1.00 98.06 73 LEU A N 1
ATOM 562 C CA . LEU A 1 73 ? -14.005 7.359 4.082 1.00 98.06 73 LEU A CA 1
ATOM 563 C C . LEU A 1 73 ? -15.265 8.127 3.659 1.00 98.06 73 LEU A C 1
ATOM 565 O O . LEU A 1 73 ? -16.272 8.023 4.355 1.00 98.06 73 LEU A O 1
ATOM 569 N N . GLU A 1 74 ? -15.265 8.822 2.521 1.00 97.06 74 GLU A N 1
ATOM 570 C CA . GLU A 1 74 ? -16.471 9.473 1.982 1.00 97.06 74 GLU A CA 1
ATOM 571 C C . GLU A 1 74 ? -17.489 8.462 1.426 1.00 97.06 74 GLU A C 1
ATOM 573 O O . GLU A 1 74 ? -18.676 8.765 1.314 1.00 97.06 74 GLU A O 1
ATOM 578 N N . SER A 1 75 ? -17.049 7.237 1.108 1.00 94.75 75 SER A N 1
ATOM 579 C CA . SER A 1 75 ? -17.948 6.146 0.712 1.00 94.75 75 SER A CA 1
ATOM 580 C C . SER A 1 75 ? -18.801 5.657 1.892 1.00 94.75 75 SER A C 1
ATOM 582 O O . SER A 1 75 ? -18.503 5.945 3.047 1.00 94.75 75 SER A O 1
ATOM 584 N N . SER A 1 76 ? -19.826 4.839 1.641 1.00 95.31 76 SER A N 1
ATOM 585 C CA . SER A 1 76 ? -20.606 4.165 2.696 1.00 95.31 76 SER A CA 1
ATOM 586 C C . SER A 1 76 ? -20.028 2.806 3.121 1.00 95.31 76 SER A C 1
ATOM 588 O O . SER A 1 76 ? -20.658 2.075 3.888 1.00 95.31 76 SER A O 1
ATOM 590 N N . ALA A 1 77 ? -18.838 2.434 2.631 1.00 97.56 77 ALA A N 1
ATOM 591 C CA . ALA A 1 77 ? -18.261 1.125 2.911 1.00 97.56 77 ALA A CA 1
ATOM 592 C C . ALA A 1 77 ? -17.913 0.943 4.393 1.00 97.56 77 ALA A C 1
ATOM 594 O O . ALA A 1 77 ? -17.458 1.868 5.064 1.00 97.56 77 ALA A O 1
ATOM 595 N N . THR A 1 78 ? -18.104 -0.269 4.908 1.00 98.06 78 THR A N 1
ATOM 596 C CA . THR A 1 78 ? -17.797 -0.598 6.313 1.00 98.06 78 THR A CA 1
ATOM 597 C C . THR A 1 78 ? -16.302 -0.762 6.584 1.00 98.06 78 THR A C 1
ATOM 599 O O . THR A 1 78 ? -15.865 -0.591 7.721 1.00 98.06 78 THR A O 1
ATOM 602 N N . HIS A 1 79 ? -15.534 -1.084 5.543 1.00 98.62 79 HIS A N 1
ATOM 603 C CA . HIS A 1 79 ? -14.101 -1.339 5.601 1.00 98.62 79 HIS A CA 1
ATOM 604 C C . HIS A 1 79 ? -13.388 -0.671 4.426 1.00 98.62 79 HIS A C 1
ATOM 606 O O . HIS A 1 79 ? -14.001 -0.340 3.407 1.00 98.62 79 HIS A O 1
ATOM 612 N N . ILE A 1 80 ? -12.079 -0.504 4.563 1.00 98.75 80 ILE A N 1
ATOM 613 C CA . ILE A 1 80 ? -11.197 0.020 3.528 1.00 98.75 80 ILE A CA 1
ATOM 614 C C . ILE A 1 80 ? -10.018 -0.935 3.374 1.00 98.75 80 ILE A C 1
ATOM 616 O O . ILE A 1 80 ? -9.347 -1.262 4.349 1.00 98.75 80 ILE A O 1
ATOM 620 N N . HIS A 1 81 ? -9.753 -1.368 2.146 1.00 98.62 81 HIS A N 1
ATOM 621 C CA . HIS A 1 81 ? -8.499 -2.015 1.790 1.00 98.62 81 HIS A CA 1
ATOM 622 C C . HIS A 1 81 ? -7.566 -0.955 1.215 1.00 98.62 81 HIS A C 1
ATOM 624 O O . HIS A 1 81 ? -7.847 -0.391 0.160 1.00 98.62 81 HIS A O 1
ATOM 630 N N . TYR A 1 82 ? -6.472 -0.675 1.912 1.00 98.19 82 TYR A N 1
ATOM 631 C CA . TYR A 1 82 ? -5.371 0.098 1.366 1.00 98.19 82 TYR A CA 1
ATOM 632 C C . TYR A 1 82 ? -4.383 -0.829 0.657 1.00 98.19 82 TYR A C 1
ATOM 634 O O . TYR A 1 82 ? -3.900 -1.780 1.273 1.00 98.19 82 TYR A O 1
ATOM 642 N N . THR A 1 83 ? -4.029 -0.526 -0.591 1.00 97.19 83 THR A N 1
ATOM 643 C CA . THR A 1 83 ? -2.921 -1.183 -1.303 1.00 97.19 83 THR A CA 1
ATOM 644 C C . THR A 1 83 ? -2.432 -0.305 -2.458 1.00 97.19 83 THR A C 1
ATOM 646 O O . THR A 1 83 ? -3.250 0.349 -3.107 1.00 97.19 83 THR A O 1
ATOM 649 N N . ASP A 1 84 ? -1.122 -0.228 -2.707 1.00 95.06 84 ASP A N 1
ATOM 650 C CA . ASP A 1 84 ? -0.580 0.539 -3.847 1.00 95.06 84 ASP A CA 1
ATOM 651 C C . ASP A 1 84 ? -1.070 -0.081 -5.180 1.00 95.06 84 ASP A C 1
ATOM 653 O O . ASP A 1 84 ? -1.161 -1.305 -5.312 1.00 95.06 84 ASP A O 1
ATOM 657 N N . LEU A 1 85 ? -1.481 0.745 -6.155 1.00 96.31 85 LEU A N 1
ATOM 658 C CA . LEU A 1 85 ? -2.303 0.245 -7.272 1.00 96.31 85 LEU A CA 1
ATOM 659 C C . LEU A 1 85 ? -1.527 -0.690 -8.206 1.00 96.31 85 LEU A C 1
ATOM 661 O O . LEU A 1 85 ? -2.085 -1.667 -8.696 1.00 96.31 85 LEU A O 1
ATOM 665 N N . ASP A 1 86 ? -0.247 -0.415 -8.439 1.00 94.56 86 ASP A N 1
ATOM 666 C CA . ASP A 1 86 ? 0.644 -1.268 -9.231 1.00 94.56 86 ASP A CA 1
ATOM 667 C C . ASP A 1 86 ? 0.817 -2.658 -8.595 1.00 94.56 86 ASP A C 1
ATOM 669 O O . ASP A 1 86 ? 0.703 -3.673 -9.290 1.00 94.56 86 ASP A O 1
ATOM 673 N N . ARG A 1 87 ? 0.966 -2.717 -7.266 1.00 95.56 87 ARG A N 1
ATOM 674 C CA . ARG A 1 87 ? 0.966 -3.973 -6.496 1.00 95.56 87 ARG A CA 1
ATOM 675 C C . ARG A 1 87 ? -0.352 -4.719 -6.629 1.00 95.56 87 ARG A C 1
ATOM 677 O O . ARG A 1 87 ? -0.354 -5.915 -6.909 1.00 95.56 87 ARG A O 1
ATOM 684 N N . LEU A 1 88 ? -1.477 -4.020 -6.475 1.00 97.88 88 LEU A N 1
ATOM 685 C CA . LEU A 1 88 ? -2.799 -4.630 -6.609 1.00 97.88 88 LEU A CA 1
ATOM 686 C C . LEU A 1 88 ? -3.013 -5.231 -7.999 1.00 97.88 88 LEU A C 1
ATOM 688 O O . LEU A 1 88 ? -3.520 -6.344 -8.103 1.00 97.88 88 LEU A O 1
ATOM 692 N N . LEU A 1 89 ? -2.627 -4.526 -9.065 1.00 97.69 89 LEU A N 1
ATOM 693 C CA . LEU A 1 89 ? -2.790 -5.025 -10.432 1.00 97.69 89 LEU A CA 1
ATOM 694 C C . LEU A 1 89 ? -2.000 -6.312 -10.661 1.00 97.69 89 LEU A C 1
ATOM 696 O O . LEU A 1 89 ? -2.536 -7.262 -11.234 1.00 97.69 89 LEU A O 1
ATOM 700 N N . ARG A 1 90 ? -0.765 -6.378 -10.156 1.00 96.88 90 ARG A N 1
ATOM 701 C CA . ARG A 1 90 ? 0.026 -7.609 -10.188 1.00 96.88 90 ARG A CA 1
ATOM 702 C C . ARG A 1 90 ? -0.613 -8.729 -9.368 1.00 96.88 90 ARG A C 1
ATOM 704 O O . ARG A 1 90 ? -0.658 -9.873 -9.828 1.00 96.88 90 ARG A O 1
ATOM 711 N N . TRP A 1 91 ? -1.136 -8.419 -8.187 1.00 98.12 91 TRP A N 1
ATOM 712 C CA . TRP A 1 91 ? -1.785 -9.402 -7.325 1.00 98.12 91 TRP A CA 1
ATOM 713 C C . TRP A 1 91 ? -3.033 -10.002 -7.985 1.00 98.12 91 TRP A C 1
ATOM 715 O O . TRP A 1 91 ? -3.166 -11.223 -8.066 1.00 98.12 91 TRP A O 1
ATOM 725 N N . VAL A 1 92 ? -3.905 -9.153 -8.535 1.00 98.25 92 VAL A N 1
ATOM 726 C CA . VAL A 1 92 ? -5.112 -9.571 -9.267 1.00 98.25 92 VAL A CA 1
ATOM 727 C C . VAL A 1 92 ? -4.749 -10.418 -10.485 1.00 98.25 92 VAL A C 1
ATOM 729 O O . VAL A 1 92 ? -5.410 -11.417 -10.754 1.00 98.25 92 VAL A O 1
ATOM 732 N N . GLU A 1 93 ? -3.695 -10.047 -11.212 1.00 97.88 93 GLU A N 1
ATOM 733 C CA . GLU A 1 93 ? -3.262 -10.774 -12.406 1.00 97.88 93 GLU A CA 1
ATOM 734 C C . GLU A 1 93 ? -2.677 -12.154 -12.086 1.00 97.88 93 GLU A C 1
ATOM 736 O O . GLU A 1 93 ? -2.953 -13.119 -12.794 1.00 97.88 93 GLU A O 1
ATOM 741 N N . THR A 1 94 ? -1.862 -12.255 -11.036 1.00 97.69 94 THR A N 1
ATOM 742 C CA . THR A 1 94 ? -1.069 -13.466 -10.773 1.00 97.69 94 THR A CA 1
ATOM 743 C C . THR A 1 94 ? -1.720 -14.417 -9.776 1.00 97.69 94 THR A C 1
ATOM 745 O O . THR A 1 94 ? -1.481 -15.623 -9.845 1.00 97.69 94 THR A O 1
ATOM 748 N N . ARG A 1 95 ? -2.506 -13.900 -8.822 1.00 98.06 95 ARG A N 1
ATOM 749 C CA . ARG A 1 95 ? -3.080 -14.661 -7.697 1.00 98.06 95 ARG A CA 1
ATOM 750 C C . ARG A 1 95 ? -4.467 -14.123 -7.297 1.00 98.06 95 ARG A C 1
ATOM 752 O O . ARG A 1 95 ? -4.662 -13.718 -6.147 1.00 98.06 95 ARG A O 1
ATOM 759 N N . PRO A 1 96 ? -5.454 -14.138 -8.212 1.00 98.12 96 PRO A N 1
ATOM 760 C CA . PRO A 1 96 ? -6.772 -13.542 -7.977 1.00 98.12 96 PRO A CA 1
ATOM 761 C C . PRO A 1 96 ? -7.516 -14.152 -6.779 1.00 98.12 96 PRO A C 1
ATOM 763 O O . PRO A 1 96 ? -8.172 -13.424 -6.034 1.00 98.12 96 PRO A O 1
ATOM 766 N N . ASP A 1 97 ? -7.391 -15.462 -6.552 1.00 98.50 97 ASP A N 1
ATOM 767 C CA . ASP A 1 97 ? -8.076 -16.142 -5.445 1.00 98.50 97 ASP A CA 1
ATOM 768 C C . ASP A 1 97 ? -7.501 -15.745 -4.078 1.00 98.50 97 ASP A C 1
ATOM 770 O O . ASP A 1 97 ? -8.251 -15.477 -3.139 1.00 98.50 97 ASP A O 1
ATOM 774 N N . GLU A 1 98 ? -6.172 -15.638 -3.972 1.00 98.62 98 GLU A N 1
ATOM 775 C CA . GLU A 1 98 ? -5.488 -15.177 -2.756 1.00 98.62 98 GLU A CA 1
ATOM 776 C C . GLU A 1 98 ? -5.843 -13.718 -2.442 1.00 98.62 98 GLU A C 1
ATOM 778 O O . GLU A 1 98 ? -6.124 -13.368 -1.291 1.00 98.62 98 GLU A O 1
ATOM 783 N N . TRP A 1 99 ? -5.890 -12.874 -3.476 1.00 98.62 99 TRP A N 1
ATOM 784 C CA . TRP A 1 99 ? -6.343 -11.495 -3.352 1.00 98.62 99 TRP A CA 1
ATOM 785 C C . TRP A 1 99 ? -7.783 -11.424 -2.825 1.00 98.62 99 TRP A C 1
ATOM 787 O O . TRP A 1 99 ? -8.035 -10.754 -1.821 1.00 98.62 99 TRP A O 1
ATOM 797 N N . ARG A 1 100 ? -8.728 -12.153 -3.437 1.00 98.44 100 ARG A N 1
ATOM 798 C CA . ARG A 1 100 ? -10.136 -12.167 -3.000 1.00 98.44 100 ARG A CA 1
ATOM 799 C C . ARG A 1 100 ? -10.292 -12.676 -1.570 1.00 98.44 100 ARG A C 1
ATOM 801 O O . ARG A 1 100 ? -11.034 -12.075 -0.793 1.00 98.44 100 ARG A O 1
ATOM 808 N N . ALA A 1 101 ? -9.571 -13.734 -1.204 1.00 98.31 101 ALA A N 1
ATOM 809 C CA . ALA A 1 101 ? -9.560 -14.242 0.164 1.00 98.31 101 ALA A CA 1
ATOM 810 C C . ALA A 1 101 ? -9.047 -13.184 1.153 1.00 98.31 101 ALA A C 1
ATOM 812 O O . ALA A 1 101 ? -9.616 -13.016 2.231 1.00 98.31 101 ALA A O 1
ATOM 813 N N . THR A 1 102 ? -8.029 -12.411 0.771 1.00 98.38 102 THR A N 1
ATOM 814 C CA . THR A 1 102 ? -7.489 -11.341 1.620 1.00 98.38 102 THR A CA 1
ATOM 815 C C . THR A 1 102 ? -8.451 -10.161 1.760 1.00 98.38 102 THR A C 1
ATOM 817 O O . THR A 1 102 ? -8.611 -9.629 2.857 1.00 98.38 102 THR A O 1
ATOM 820 N N . VAL A 1 103 ? -9.160 -9.784 0.692 1.00 98.38 103 VA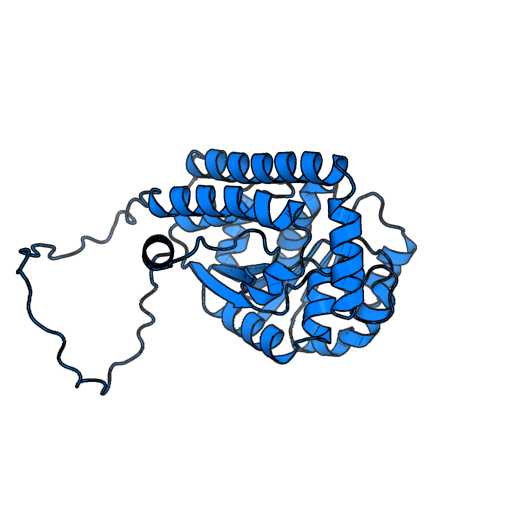L A N 1
ATOM 821 C CA . VAL A 1 103 ? -10.219 -8.758 0.746 1.00 98.38 103 VAL A CA 1
ATOM 822 C C . VAL A 1 103 ? -11.379 -9.190 1.652 1.00 98.38 103 VAL A C 1
ATOM 824 O O . VAL A 1 103 ? -11.941 -8.362 2.371 1.00 98.38 103 VAL A O 1
ATOM 827 N N . ALA A 1 104 ? -11.739 -10.476 1.659 1.00 97.81 104 ALA A N 1
ATOM 828 C CA . ALA A 1 104 ? -12.728 -11.008 2.597 1.00 97.81 104 ALA A CA 1
ATOM 829 C C . ALA A 1 104 ? -12.216 -10.930 4.046 1.00 97.81 104 ALA A C 1
ATOM 831 O O . ALA A 1 104 ? -12.887 -10.360 4.903 1.00 97.81 104 ALA A O 1
ATOM 832 N N . ARG A 1 105 ? -10.984 -11.395 4.283 1.00 96.94 105 ARG A N 1
ATOM 833 C CA . ARG A 1 105 ? -10.306 -11.361 5.589 1.00 96.94 105 ARG A CA 1
ATOM 834 C C . ARG A 1 105 ? -10.202 -9.948 6.169 1.00 96.94 105 ARG A C 1
ATOM 836 O O . ARG A 1 105 ? -10.369 -9.751 7.365 1.00 96.94 105 ARG A O 1
ATOM 843 N N . ALA A 1 106 ? -9.948 -8.950 5.321 1.00 97.38 106 ALA A N 1
ATOM 844 C CA . ALA A 1 106 ? -9.825 -7.548 5.719 1.00 97.38 106 ALA A CA 1
ATOM 845 C C . ALA A 1 106 ? -11.109 -6.965 6.339 1.00 97.38 106 ALA A C 1
ATOM 847 O O . ALA A 1 106 ? -11.057 -5.890 6.931 1.00 97.38 106 ALA A O 1
ATOM 848 N N . GLN A 1 107 ? -12.248 -7.650 6.195 1.00 97.06 107 GLN A N 1
ATOM 849 C CA . GLN A 1 107 ? -13.538 -7.254 6.762 1.00 97.06 107 GLN A CA 1
ATOM 850 C C . GLN A 1 107 ? -13.836 -7.920 8.118 1.00 97.06 107 GLN A C 1
ATOM 852 O O . GLN A 1 107 ? -14.907 -7.704 8.679 1.00 97.06 107 GLN A O 1
ATOM 857 N N . GLU A 1 108 ? -12.921 -8.745 8.640 1.00 95.31 108 GLU A N 1
ATOM 858 C CA . GLU A 1 108 ? -13.118 -9.527 9.871 1.00 95.31 108 GLU A CA 1
ATOM 859 C C . GLU A 1 108 ? -12.541 -8.849 11.128 1.00 95.31 108 GLU A C 1
ATOM 861 O O . GLU A 1 108 ? -12.826 -9.282 12.244 1.00 95.31 108 GLU A O 1
ATOM 866 N N . CYS A 1 109 ? -11.736 -7.793 10.976 1.00 93.75 109 CYS A N 1
ATOM 867 C CA . CYS A 1 109 ? -11.013 -7.144 12.072 1.00 93.75 109 CYS A CA 1
ATOM 868 C C . CYS A 1 109 ? -10.922 -5.617 11.901 1.00 93.75 109 CYS A C 1
ATOM 870 O O . CYS A 1 109 ? -11.236 -5.066 10.846 1.00 93.75 109 CYS A O 1
ATOM 872 N N . ASP A 1 110 ? -10.477 -4.907 12.948 1.00 96.69 110 ASP A N 1
ATOM 873 C CA . ASP A 1 110 ? -10.268 -3.456 12.853 1.00 96.69 110 ASP A CA 1
ATOM 874 C C . ASP A 1 110 ? -9.079 -3.110 11.957 1.00 96.69 110 ASP A C 1
ATOM 876 O O . ASP A 1 110 ? -9.096 -2.081 11.282 1.00 96.69 110 ASP A O 1
ATOM 880 N N . CYS A 1 111 ? -8.041 -3.946 11.961 1.00 97.12 111 CYS A N 1
ATOM 881 C CA . CYS A 1 111 ? -6.900 -3.795 11.078 1.00 97.12 111 CYS A CA 1
ATOM 882 C C . CYS A 1 111 ? -6.332 -5.151 10.663 1.00 97.12 111 CYS A C 1
ATOM 884 O O . CYS A 1 111 ? -5.953 -5.955 11.512 1.00 97.12 111 CYS A O 1
ATOM 886 N N . LEU A 1 112 ? -6.220 -5.383 9.357 1.00 97.19 112 LEU A N 1
ATOM 887 C CA . LEU A 1 112 ? -5.493 -6.522 8.807 1.00 97.19 112 LEU A CA 1
ATOM 888 C C . LEU A 1 112 ? -4.163 -6.033 8.248 1.00 97.19 112 LEU A C 1
ATOM 890 O O . LEU A 1 112 ? -4.134 -5.275 7.281 1.00 97.19 112 LEU A O 1
ATOM 894 N N . ILE A 1 113 ? -3.057 -6.501 8.809 1.00 96.62 113 ILE A N 1
ATOM 895 C CA . ILE A 1 113 ? -1.738 -6.317 8.210 1.00 96.62 113 ILE A CA 1
ATOM 896 C C . ILE A 1 113 ? -1.548 -7.424 7.173 1.00 96.62 113 ILE A C 1
ATOM 898 O O . ILE A 1 113 ? -1.672 -8.608 7.488 1.00 96.62 113 ILE A O 1
ATOM 902 N N . VAL A 1 114 ? -1.240 -7.048 5.936 1.00 97.44 114 VAL A N 1
ATOM 903 C CA . VAL A 1 114 ? -0.968 -8.000 4.859 1.00 97.44 114 VAL A CA 1
ATOM 904 C C . VAL A 1 114 ? 0.521 -7.932 4.546 1.00 97.44 114 VAL A C 1
ATOM 906 O O . VAL A 1 114 ? 0.984 -6.960 3.957 1.00 97.44 114 VAL A O 1
ATOM 909 N N . GLY A 1 115 ? 1.270 -8.940 4.986 1.00 96.44 115 GLY A N 1
ATOM 910 C CA . GLY A 1 115 ? 2.707 -9.070 4.751 1.00 96.44 115 GLY A CA 1
ATOM 911 C C . GLY A 1 115 ? 3.036 -9.985 3.579 1.00 96.44 115 GLY A C 1
ATOM 912 O O . GLY A 1 115 ? 2.180 -10.708 3.066 1.00 96.44 115 GLY A O 1
ATOM 913 N N . ARG A 1 116 ? 4.305 -10.002 3.173 1.00 97.31 116 ARG A N 1
ATOM 914 C CA . ARG A 1 116 ? 4.797 -10.930 2.147 1.00 97.31 116 ARG A CA 1
ATOM 915 C C . ARG A 1 116 ? 5.202 -12.262 2.767 1.00 97.31 116 ARG A C 1
ATOM 917 O O . ARG A 1 116 ? 5.834 -12.308 3.823 1.00 97.31 116 ARG A O 1
ATOM 924 N N . THR A 1 117 ? 4.920 -13.358 2.066 1.00 96.19 117 THR A N 1
ATOM 925 C CA . THR A 1 117 ? 5.591 -14.637 2.346 1.00 96.19 117 THR A CA 1
ATOM 926 C C . THR A 1 117 ? 7.099 -14.512 2.093 1.00 96.19 117 THR A C 1
ATOM 928 O O . THR A 1 117 ? 7.568 -13.614 1.386 1.00 96.19 117 THR A O 1
ATOM 931 N N . ALA A 1 118 ? 7.882 -15.477 2.586 1.00 94.81 118 ALA A N 1
ATOM 932 C CA . ALA A 1 118 ? 9.308 -15.560 2.257 1.00 94.81 118 ALA A CA 1
ATOM 933 C C . ALA A 1 118 ? 9.555 -15.649 0.737 1.00 94.81 118 ALA A C 1
ATOM 935 O O . ALA A 1 118 ? 10.516 -15.074 0.230 1.00 94.81 118 ALA A O 1
ATOM 936 N N . ARG A 1 119 ? 8.661 -16.326 0.002 1.00 95.31 119 ARG A N 1
ATOM 937 C CA . ARG A 1 119 ? 8.735 -16.461 -1.457 1.00 95.31 119 ARG A CA 1
ATOM 938 C C . ARG A 1 119 ? 8.488 -15.129 -2.167 1.00 95.31 119 ARG A C 1
ATOM 940 O O . ARG A 1 119 ? 9.280 -14.770 -3.030 1.00 95.31 119 ARG A O 1
ATOM 947 N N . ALA A 1 120 ? 7.439 -14.391 -1.803 1.00 96.56 120 ALA A N 1
ATOM 948 C CA . ALA A 1 120 ? 7.179 -13.072 -2.383 1.00 96.56 120 ALA A CA 1
ATOM 949 C C . ALA A 1 120 ? 8.263 -12.058 -2.012 1.00 96.56 120 ALA A C 1
ATOM 951 O O . ALA A 1 120 ? 8.732 -11.311 -2.872 1.00 96.56 120 ALA A O 1
ATOM 952 N N . SER A 1 121 ? 8.719 -12.067 -0.758 1.00 96.06 121 SER A N 1
ATOM 953 C CA . SER A 1 121 ? 9.815 -11.209 -0.305 1.00 96.06 121 SER A CA 1
ATOM 954 C C . SER A 1 121 ? 11.082 -11.434 -1.138 1.00 96.06 121 SER A C 1
ATOM 956 O O . SER A 1 121 ? 11.666 -10.463 -1.606 1.00 96.06 121 SER A O 1
ATOM 958 N N . ALA A 1 122 ? 11.429 -12.688 -1.452 1.00 96.38 122 ALA A N 1
ATOM 959 C CA . ALA A 1 122 ? 12.610 -13.035 -2.249 1.00 96.38 122 ALA A CA 1
ATOM 960 C C . ALA A 1 122 ? 12.593 -12.537 -3.711 1.00 96.38 122 ALA A C 1
ATOM 962 O O . ALA A 1 122 ? 13.612 -12.630 -4.390 1.00 96.38 122 ALA A O 1
ATOM 963 N N . THR A 1 123 ? 11.468 -12.012 -4.209 1.00 97.00 123 THR A N 1
ATOM 964 C CA . THR A 1 123 ? 11.405 -11.371 -5.539 1.00 97.00 123 THR A CA 1
ATOM 965 C C . THR A 1 123 ? 11.867 -9.911 -5.532 1.00 97.00 123 THR A C 1
ATOM 967 O O . THR A 1 123 ? 12.082 -9.337 -6.596 1.00 97.00 123 THR A O 1
ATOM 970 N N . HIS A 1 124 ? 11.990 -9.298 -4.350 1.00 97.50 124 HIS A N 1
ATOM 971 C CA . HIS A 1 124 ? 12.375 -7.897 -4.207 1.00 97.50 124 HIS A CA 1
ATOM 972 C C . HIS A 1 124 ? 13.902 -7.723 -4.279 1.00 97.50 124 HIS A C 1
ATOM 974 O O . HIS A 1 124 ? 14.644 -8.653 -3.961 1.00 97.50 124 HIS A O 1
ATOM 980 N N . PRO A 1 125 ? 14.391 -6.517 -4.622 1.00 98.12 125 PRO A N 1
ATOM 981 C CA . PRO A 1 125 ? 15.802 -6.180 -4.490 1.00 98.12 125 PRO A CA 1
ATOM 982 C C . PRO A 1 125 ? 16.268 -6.335 -3.042 1.00 98.12 125 PRO A C 1
ATOM 984 O O . PRO A 1 125 ? 15.537 -6.005 -2.098 1.00 98.12 125 PRO A O 1
ATOM 987 N N . ARG A 1 126 ? 17.507 -6.781 -2.850 1.00 98.19 126 ARG A N 1
ATOM 988 C CA . ARG A 1 126 ? 18.121 -6.945 -1.528 1.00 98.19 126 ARG A CA 1
ATOM 989 C C . ARG A 1 126 ? 18.147 -5.643 -0.745 1.00 98.19 126 ARG A C 1
ATOM 991 O O . ARG A 1 126 ? 17.896 -5.669 0.458 1.00 98.19 126 ARG A O 1
ATOM 998 N N . ALA A 1 127 ? 18.350 -4.511 -1.419 1.00 98.06 127 ALA A N 1
ATOM 999 C CA . ALA A 1 127 ? 18.280 -3.196 -0.794 1.00 98.06 127 ALA A CA 1
ATOM 1000 C C . ALA A 1 127 ? 16.944 -2.968 -0.064 1.00 98.06 127 ALA A C 1
ATOM 1002 O O . ALA A 1 127 ? 16.921 -2.330 0.988 1.00 98.06 127 ALA A O 1
ATOM 1003 N N . LEU A 1 128 ? 15.827 -3.488 -0.591 1.00 96.94 128 LEU A N 1
ATOM 1004 C CA . LEU A 1 128 ? 14.522 -3.435 0.073 1.00 96.94 128 LEU A CA 1
ATOM 1005 C C . LEU A 1 128 ? 14.447 -4.472 1.194 1.00 96.94 128 LEU A C 1
ATOM 1007 O O . LEU A 1 128 ? 14.163 -4.096 2.326 1.00 96.94 128 LEU A O 1
ATOM 1011 N N . ILE A 1 129 ? 14.738 -5.742 0.889 1.00 96.94 129 ILE A N 1
ATOM 1012 C CA . ILE A 1 129 ? 14.607 -6.862 1.837 1.00 96.94 129 ILE A CA 1
ATOM 1013 C C . ILE A 1 129 ? 15.390 -6.586 3.126 1.00 96.94 129 ILE A C 1
ATOM 1015 O O . ILE A 1 129 ? 14.848 -6.700 4.224 1.00 96.94 129 ILE A O 1
ATOM 1019 N N . GLU A 1 130 ? 16.662 -6.210 3.002 1.00 97.50 130 GLU A N 1
ATOM 1020 C CA . GLU A 1 130 ? 17.562 -6.054 4.145 1.00 97.50 130 GLU A CA 1
ATOM 1021 C C . GLU A 1 130 ? 17.197 -4.830 4.995 1.00 97.50 130 GLU A C 1
ATOM 1023 O O . GLU A 1 130 ? 17.212 -4.897 6.225 1.00 97.50 130 GLU A O 1
ATOM 1028 N N . THR A 1 131 ? 16.817 -3.717 4.363 1.00 96.94 131 THR A N 1
ATOM 1029 C CA . THR A 1 131 ? 16.457 -2.491 5.094 1.00 96.94 131 THR A CA 1
ATOM 1030 C C . THR A 1 131 ? 15.078 -2.589 5.747 1.00 96.94 131 THR A C 1
ATOM 1032 O O . THR A 1 131 ? 14.910 -2.148 6.884 1.00 96.94 131 THR A O 1
ATOM 1035 N N . GLU A 1 132 ? 14.109 -3.226 5.085 1.00 96.19 132 GLU A N 1
ATOM 1036 C CA . GLU A 1 132 ? 12.774 -3.476 5.642 1.00 96.19 132 GLU A CA 1
ATOM 1037 C C . GLU A 1 132 ? 12.811 -4.507 6.772 1.00 96.19 132 GLU A C 1
ATOM 1039 O O . GLU A 1 132 ? 12.044 -4.391 7.723 1.00 96.19 132 GLU A O 1
ATOM 1044 N N . ALA A 1 133 ? 13.726 -5.484 6.739 1.00 95.25 133 ALA A N 1
ATOM 1045 C CA . ALA A 1 133 ? 13.907 -6.415 7.853 1.00 95.25 133 ALA A CA 1
ATOM 1046 C C . ALA A 1 133 ? 14.253 -5.682 9.162 1.00 95.25 133 ALA A C 1
ATOM 1048 O O . ALA A 1 133 ? 13.741 -6.043 10.225 1.00 95.25 133 ALA A O 1
ATOM 1049 N N . ILE A 1 134 ? 15.070 -4.624 9.086 1.00 94.69 134 ILE A N 1
ATOM 1050 C CA . ILE A 1 134 ? 15.442 -3.805 10.246 1.00 94.69 134 ILE A CA 1
ATOM 1051 C C . ILE A 1 134 ? 14.228 -3.035 10.769 1.00 94.69 134 ILE A C 1
ATOM 1053 O O . ILE A 1 134 ? 13.921 -3.123 11.960 1.00 94.69 134 ILE A O 1
ATOM 1057 N N . SER A 1 135 ? 13.516 -2.301 9.906 1.00 95.31 135 SER A N 1
ATOM 1058 C CA . SER A 1 135 ? 12.343 -1.535 10.343 1.00 95.31 135 SER A CA 1
ATOM 1059 C C . SER A 1 135 ? 11.254 -2.459 10.895 1.00 95.31 135 SER A C 1
ATOM 1061 O O . SER A 1 135 ? 10.768 -2.227 11.999 1.00 95.31 135 SER A O 1
ATOM 1063 N N . ASN A 1 136 ? 10.948 -3.565 10.211 1.00 95.25 136 ASN A N 1
ATOM 1064 C CA . ASN A 1 136 ? 9.969 -4.560 10.653 1.00 95.25 136 ASN A CA 1
ATOM 1065 C C . ASN A 1 136 ? 10.311 -5.151 12.033 1.00 95.25 136 ASN A C 1
ATOM 1067 O O . ASN A 1 136 ? 9.423 -5.323 12.877 1.00 95.25 136 ASN A O 1
ATOM 1071 N N . LEU A 1 137 ? 11.592 -5.428 12.302 1.00 93.81 137 LEU A N 1
ATOM 1072 C CA . LEU A 1 137 ? 12.050 -5.904 13.608 1.00 93.81 137 LEU A CA 1
ATOM 1073 C C . LEU A 1 137 ? 11.844 -4.846 14.700 1.00 93.81 137 LEU A C 1
ATOM 1075 O O . LEU A 1 137 ? 11.288 -5.150 15.757 1.00 93.81 137 LEU A O 1
ATOM 1079 N N . VAL A 1 138 ? 12.244 -3.599 14.444 1.00 93.44 138 VAL A N 1
ATOM 1080 C CA . VAL A 1 138 ? 12.079 -2.500 15.407 1.00 93.44 138 VAL A CA 1
ATOM 1081 C C . VAL A 1 138 ? 10.603 -2.273 15.728 1.00 93.44 138 VAL A C 1
ATOM 1083 O O . VAL A 1 138 ? 10.240 -2.213 16.903 1.00 93.44 138 VAL A O 1
ATOM 1086 N N . ILE A 1 139 ? 9.734 -2.213 14.713 1.00 93.00 139 ILE A N 1
ATOM 1087 C CA . ILE A 1 139 ? 8.292 -2.039 14.928 1.00 93.00 139 ILE A CA 1
ATOM 1088 C C . ILE A 1 139 ? 7.706 -3.235 15.687 1.00 93.00 139 ILE A C 1
ATOM 1090 O O . ILE A 1 139 ? 6.933 -3.036 16.623 1.00 93.00 139 ILE A O 1
ATOM 1094 N N . SER A 1 140 ? 8.135 -4.465 15.387 1.00 92.44 140 SER A N 1
ATOM 1095 C CA . SER A 1 140 ? 7.726 -5.651 16.154 1.00 92.44 140 SER A CA 1
ATOM 1096 C C . SER A 1 140 ? 8.063 -5.508 17.646 1.00 92.44 140 SER A C 1
ATOM 1098 O O . SER A 1 140 ? 7.210 -5.753 18.502 1.00 92.44 140 SER A O 1
ATOM 1100 N N . HIS A 1 141 ? 9.269 -5.040 17.984 1.00 90.62 141 HIS A N 1
ATOM 1101 C CA . HIS A 1 141 ? 9.647 -4.777 19.376 1.00 90.62 141 HIS A CA 1
ATOM 1102 C C . HIS A 1 141 ? 8.832 -3.649 20.012 1.00 90.62 141 HIS A C 1
ATOM 1104 O O . HIS A 1 141 ? 8.421 -3.777 21.168 1.00 90.62 141 HIS A O 1
ATOM 1110 N N . LEU A 1 142 ? 8.559 -2.569 19.274 1.00 88.62 142 LEU A N 1
ATOM 1111 C CA . LEU A 1 142 ? 7.712 -1.485 19.769 1.00 88.62 142 LEU A CA 1
ATOM 1112 C C . LEU A 1 142 ? 6.322 -1.998 20.135 1.00 88.62 142 LEU A C 1
ATOM 1114 O O . LEU A 1 142 ? 5.849 -1.728 21.235 1.00 88.62 142 LEU A O 1
ATOM 1118 N N . LEU A 1 143 ? 5.690 -2.791 19.272 1.00 88.12 143 LEU A N 1
ATOM 1119 C CA . LEU A 1 143 ? 4.351 -3.321 19.526 1.00 88.12 143 LEU A CA 1
ATOM 1120 C C . LEU A 1 143 ? 4.335 -4.371 20.654 1.00 88.12 143 LEU A C 1
ATOM 1122 O O . LEU A 1 143 ? 3.367 -4.434 21.415 1.00 88.12 143 LEU A O 1
ATOM 1126 N N . ALA A 1 144 ? 5.399 -5.167 20.807 1.00 85.38 144 ALA A N 1
ATOM 1127 C CA . ALA A 1 144 ? 5.528 -6.136 21.900 1.00 85.38 144 ALA A CA 1
ATOM 1128 C C . ALA A 1 144 ? 5.708 -5.475 23.281 1.00 85.38 144 ALA A C 1
ATOM 1130 O O . ALA A 1 144 ? 5.242 -6.020 24.288 1.00 85.38 144 ALA A O 1
ATOM 1131 N N . ASN A 1 145 ? 6.357 -4.305 23.311 1.00 75.62 145 ASN A N 1
ATOM 1132 C CA . ASN A 1 145 ? 6.682 -3.554 24.527 1.00 75.62 145 ASN A CA 1
ATOM 1133 C C . ASN A 1 145 ? 5.709 -2.396 24.817 1.00 75.62 145 ASN A C 1
ATOM 1135 O O . ASN A 1 145 ? 5.742 -1.825 25.910 1.00 75.62 145 ASN A O 1
ATOM 1139 N N . CYS A 1 146 ? 4.828 -2.043 23.877 1.00 65.19 146 CYS A N 1
ATOM 1140 C CA . CYS A 1 146 ? 3.749 -1.088 24.108 1.00 65.19 146 CYS A CA 1
ATOM 1141 C C . CYS A 1 146 ? 2.752 -1.678 25.111 1.00 65.19 146 CYS A C 1
ATOM 1143 O O . CYS A 1 146 ? 1.943 -2.547 24.783 1.00 65.19 146 CYS A O 1
ATOM 1145 N N . HIS A 1 147 ? 2.804 -1.187 26.347 1.00 57.94 147 HIS A N 1
ATOM 1146 C CA . HIS A 1 147 ? 1.818 -1.514 27.365 1.00 57.94 147 HIS A CA 1
ATOM 1147 C C . HIS A 1 147 ? 0.540 -0.748 27.026 1.00 57.94 147 HIS A C 1
ATOM 1149 O O . HIS A 1 147 ? 0.420 0.444 27.316 1.00 57.94 147 HIS A O 1
ATOM 1155 N N . CYS A 1 148 ? -0.417 -1.417 26.385 1.00 51.94 148 CYS A N 1
ATOM 1156 C CA . CYS A 1 148 ? -1.782 -0.911 26.360 1.00 51.94 148 CYS A CA 1
ATOM 1157 C C . CYS A 1 148 ? -2.260 -0.883 27.809 1.00 51.94 148 CYS A C 1
ATOM 1159 O O . CYS A 1 148 ? -2.361 -1.933 28.443 1.00 51.94 148 CYS A O 1
ATOM 1161 N N . LYS A 1 149 ? -2.525 0.307 28.359 1.00 43.81 149 LYS A N 1
ATOM 1162 C CA . LYS A 1 149 ? -3.315 0.369 29.588 1.00 43.81 149 LYS A CA 1
ATOM 1163 C C . LYS A 1 149 ? -4.670 -0.261 29.245 1.00 43.81 149 LYS A C 1
ATOM 1165 O O . LYS A 1 149 ? -5.282 0.193 28.275 1.00 43.81 149 LYS A O 1
ATOM 1170 N N . PRO A 1 150 ? -5.120 -1.305 29.962 1.00 40.09 150 PRO A N 1
ATOM 1171 C CA . PRO A 1 150 ? -6.462 -1.828 29.753 1.00 40.09 150 PRO A CA 1
ATOM 1172 C C . PRO A 1 150 ? -7.456 -0.672 29.884 1.00 40.09 150 PRO A C 1
ATOM 1174 O O . PRO A 1 150 ? -7.242 0.245 30.685 1.00 40.09 150 PRO A O 1
ATOM 1177 N N . ARG A 1 151 ? -8.509 -0.685 29.055 1.00 42.19 151 ARG A N 1
ATOM 1178 C CA . ARG A 1 151 ? -9.591 0.302 29.140 1.00 42.19 151 ARG A CA 1
ATOM 1179 C C . ARG A 1 151 ? -10.037 0.375 30.598 1.00 42.19 151 ARG A C 1
ATOM 1181 O O . ARG A 1 151 ? -10.368 -0.646 31.194 1.00 42.19 151 ARG A O 1
ATOM 1188 N N . SER A 1 152 ? -9.995 1.569 31.183 1.00 36.72 152 SER A N 1
ATOM 1189 C CA . SER A 1 152 ? -10.487 1.805 32.538 1.00 36.72 152 SER A CA 1
ATOM 1190 C C . SER A 1 152 ? -11.967 1.420 32.587 1.00 36.72 152 SER A C 1
ATOM 1192 O O . SER A 1 152 ? -12.798 2.162 32.067 1.00 36.72 152 SER A O 1
ATOM 1194 N N . GLY A 1 153 ? -12.287 0.250 33.146 1.00 41.44 153 GLY A N 1
ATOM 1195 C CA . GLY A 1 153 ? -13.674 -0.197 33.283 1.00 41.44 153 GLY A CA 1
ATOM 1196 C C . GLY A 1 153 ? -13.902 -1.695 33.487 1.00 41.44 153 GLY A C 1
ATOM 1197 O O . GLY A 1 153 ? -14.919 -2.044 34.072 1.00 41.44 153 GLY A O 1
ATOM 1198 N N . GLU A 1 154 ? -12.984 -2.579 33.091 1.00 35.97 154 GLU A N 1
ATOM 1199 C CA . GLU A 1 154 ? -13.167 -4.027 33.289 1.00 35.97 154 GLU A CA 1
ATOM 1200 C C . GLU A 1 154 ? -12.057 -4.594 34.174 1.00 35.97 154 GLU A C 1
ATOM 1202 O O . GLU A 1 154 ? -10.916 -4.789 33.754 1.00 35.97 154 GLU A O 1
ATOM 1207 N N . ALA A 1 155 ? -12.395 -4.825 35.443 1.00 30.80 155 ALA A N 1
ATOM 1208 C CA . ALA A 1 155 ? -11.584 -5.640 36.331 1.00 30.80 155 ALA A CA 1
ATOM 1209 C C . ALA A 1 155 ? -11.550 -7.072 35.780 1.00 30.80 155 ALA A C 1
ATOM 1211 O O . ALA A 1 155 ? -12.598 -7.691 35.613 1.00 30.80 155 ALA A O 1
ATOM 1212 N N . ILE A 1 156 ? -10.353 -7.597 35.513 1.00 36.72 156 ILE A N 1
ATOM 1213 C CA . ILE A 1 156 ? -10.145 -9.022 35.237 1.00 36.72 156 ILE A CA 1
ATOM 1214 C C .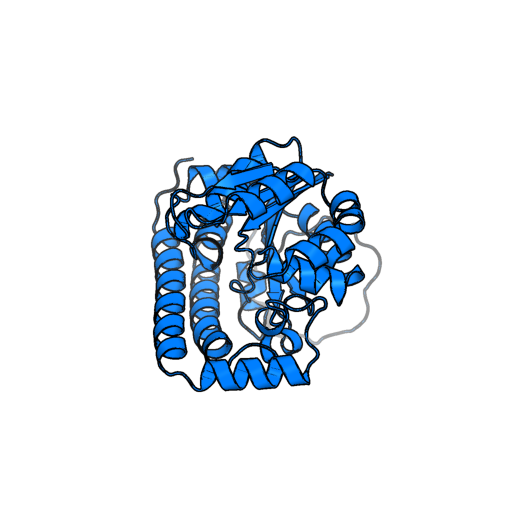 ILE A 1 156 ? -10.256 -9.752 36.586 1.00 36.72 156 ILE A C 1
ATOM 1216 O O . ILE A 1 156 ? -9.420 -9.502 37.459 1.00 36.72 156 ILE A O 1
ATOM 1220 N N . PRO A 1 157 ? -11.251 -10.629 36.815 1.00 30.58 157 PRO A N 1
ATOM 1221 C CA . PRO A 1 157 ? -11.287 -11.442 38.020 1.00 30.58 157 PRO A CA 1
ATOM 1222 C C . PRO A 1 157 ? -10.311 -12.612 37.862 1.00 30.58 157 PRO A C 1
ATOM 1224 O O . PRO A 1 157 ? -10.443 -13.406 36.935 1.00 30.58 157 PRO A O 1
ATOM 1227 N N . GLY A 1 158 ? -9.372 -12.732 38.803 1.00 40.25 158 GLY A N 1
ATOM 1228 C CA . GLY A 1 158 ? -8.598 -13.952 39.040 1.00 40.25 158 GLY A CA 1
ATOM 1229 C C . GLY A 1 158 ? -7.382 -14.139 38.134 1.00 40.25 158 GLY A C 1
ATOM 1230 O O . GLY A 1 158 ? -7.445 -14.827 37.122 1.00 40.25 158 GLY A O 1
ATOM 1231 N N . SER A 1 159 ? -6.237 -13.608 38.559 1.00 31.45 159 SER A N 1
ATOM 1232 C CA . SER A 1 159 ? -4.927 -14.076 38.099 1.00 31.45 159 SER A CA 1
ATOM 1233 C C . SER A 1 159 ? -4.056 -14.444 39.298 1.00 31.45 159 SER A C 1
ATOM 1235 O O . SER A 1 159 ? -2.991 -13.869 39.496 1.00 31.45 159 SER A O 1
ATOM 1237 N N . ASP A 1 160 ? -4.522 -15.409 40.087 1.00 31.56 160 ASP A N 1
ATOM 1238 C CA . ASP A 1 160 ? -3.624 -16.281 40.835 1.00 31.56 160 ASP A CA 1
ATOM 1239 C C . ASP A 1 160 ? -3.395 -17.510 39.952 1.00 31.56 160 ASP A C 1
ATOM 1241 O O . ASP A 1 160 ? -4.176 -18.459 39.953 1.00 31.56 160 ASP A O 1
ATOM 1245 N N . VAL A 1 161 ? -2.361 -17.453 39.113 1.00 33.41 161 VAL A N 1
ATOM 1246 C CA . VAL A 1 161 ? -1.830 -18.647 38.453 1.00 33.41 161 VAL A CA 1
ATOM 1247 C C . VAL A 1 161 ? -0.535 -18.987 39.169 1.00 33.41 161 VAL A C 1
ATOM 1249 O O . VAL A 1 161 ? 0.518 -18.410 38.897 1.00 33.41 161 VAL A O 1
ATOM 1252 N N . GLU A 1 162 ? -0.639 -19.917 40.118 1.00 29.00 162 GLU A N 1
ATOM 1253 C CA . GLU A 1 162 ? 0.504 -20.672 40.613 1.00 29.00 162 GLU A CA 1
ATOM 1254 C C . GLU A 1 162 ? 1.195 -21.363 39.431 1.00 29.00 162 GLU A C 1
ATOM 1256 O O . GLU A 1 162 ? 0.574 -22.042 38.610 1.00 29.00 162 GLU A O 1
ATOM 1261 N N . ILE A 1 163 ? 2.508 -21.171 39.342 1.00 30.95 163 ILE A N 1
ATOM 1262 C CA . ILE A 1 163 ? 3.364 -21.820 38.354 1.00 30.95 163 ILE A CA 1
ATOM 1263 C C . ILE A 1 163 ? 3.483 -23.296 38.749 1.00 30.95 163 ILE A C 1
ATOM 1265 O O . ILE A 1 163 ? 4.307 -23.656 39.588 1.00 30.95 163 ILE A O 1
ATOM 1269 N N . ALA A 1 164 ? 2.664 -24.155 38.142 1.00 30.05 164 ALA A N 1
ATOM 1270 C CA . ALA A 1 164 ? 2.822 -25.601 38.236 1.00 30.05 164 ALA A CA 1
ATOM 1271 C C . ALA A 1 164 ? 3.776 -26.108 37.142 1.00 30.05 164 ALA A C 1
ATOM 1273 O O . ALA A 1 164 ? 3.578 -25.916 35.942 1.00 30.05 164 ALA A O 1
ATOM 1274 N N . SER A 1 165 ? 4.840 -26.756 37.601 1.00 30.39 165 SER A N 1
ATOM 1275 C CA . SER A 1 165 ? 5.900 -27.401 36.836 1.00 30.39 165 SER A CA 1
ATOM 1276 C C . SER A 1 165 ? 5.417 -28.573 35.971 1.00 30.39 165 SER A C 1
ATOM 1278 O O . SER A 1 165 ? 4.721 -29.460 36.457 1.00 30.39 165 SER A O 1
ATOM 1280 N N . SER A 1 166 ? 5.898 -28.596 34.723 1.00 38.94 166 SER A N 1
ATOM 1281 C CA . SER A 1 166 ? 6.196 -29.766 33.876 1.00 38.94 166 SER A CA 1
ATOM 1282 C C . SER A 1 166 ? 5.277 -30.992 33.979 1.00 38.94 166 SER A C 1
ATOM 1284 O O . SER A 1 166 ? 5.551 -31.877 34.789 1.00 38.94 166 SER A O 1
ATOM 1286 N N . GLN A 1 167 ? 4.321 -31.140 33.053 1.00 31.20 167 GLN A N 1
ATOM 1287 C CA . GLN A 1 167 ? 3.838 -32.456 32.614 1.00 31.20 167 GLN A CA 1
ATOM 1288 C C . GLN A 1 167 ? 3.534 -32.490 31.107 1.00 31.20 167 GLN A C 1
ATOM 1290 O O . GLN A 1 167 ? 3.262 -31.480 30.464 1.00 31.20 167 GLN A O 1
ATOM 1295 N N . SER A 1 168 ? 3.702 -33.696 30.578 1.00 28.38 168 SER A N 1
ATOM 1296 C CA . SER A 1 168 ? 3.756 -34.169 29.197 1.00 28.38 168 SER A CA 1
ATOM 1297 C C . SER A 1 168 ? 2.547 -33.840 28.315 1.00 28.38 168 SER A C 1
ATOM 1299 O O . SER A 1 168 ? 1.406 -33.902 28.758 1.00 28.38 168 SER A O 1
ATOM 1301 N N . PHE A 1 169 ? 2.826 -33.595 27.030 1.00 28.41 169 PHE A N 1
ATOM 1302 C CA . PHE A 1 169 ? 1.844 -33.560 25.944 1.00 28.41 169 PHE A CA 1
ATOM 1303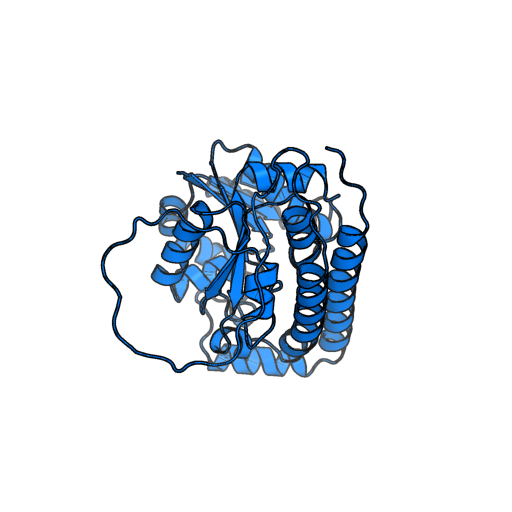 C C . PHE A 1 169 ? 1.133 -34.913 25.818 1.00 28.41 169 PHE A C 1
ATOM 1305 O O . PHE A 1 169 ? 1.786 -35.915 25.527 1.00 28.41 169 PHE A O 1
ATOM 1312 N N . ASP A 1 170 ? -0.191 -34.915 25.970 1.00 26.20 170 ASP A N 1
ATOM 1313 C CA . ASP A 1 170 ? -1.053 -36.006 25.522 1.00 26.20 170 ASP A CA 1
ATOM 1314 C C . ASP A 1 170 ? -2.017 -35.490 24.445 1.00 26.20 170 ASP A C 1
ATOM 1316 O O . ASP A 1 170 ? -2.613 -34.413 24.546 1.00 26.20 170 ASP A O 1
ATOM 1320 N N . SER A 1 171 ? -2.096 -36.242 23.357 1.00 36.19 171 SER A N 1
ATOM 1321 C CA . SER A 1 171 ? -2.678 -35.862 22.077 1.00 36.19 171 SER A CA 1
ATOM 1322 C C . SER A 1 171 ? -4.051 -36.497 21.904 1.00 36.19 171 SER A C 1
ATOM 1324 O O . SER A 1 171 ? -4.179 -37.459 21.155 1.00 36.19 171 SER A O 1
ATOM 1326 N N . ALA A 1 172 ? -5.084 -35.980 22.574 1.00 31.73 172 ALA A N 1
ATOM 1327 C CA . ALA A 1 172 ? -6.478 -36.320 22.263 1.00 31.73 172 ALA A CA 1
ATOM 1328 C C . ALA A 1 172 ? -7.486 -35.422 23.005 1.00 31.73 172 ALA A C 1
ATOM 1330 O O . ALA A 1 172 ? -7.980 -35.794 24.061 1.00 31.73 172 ALA A O 1
ATOM 1331 N N . SER A 1 173 ? -7.856 -34.269 22.435 1.00 27.47 173 SER A N 1
ATOM 1332 C CA . SER A 1 173 ? -9.191 -33.670 22.634 1.00 27.47 173 SER A CA 1
ATOM 1333 C C . SER A 1 173 ? -9.391 -32.477 21.695 1.00 27.47 173 SER A C 1
ATOM 1335 O O . SER A 1 173 ? -9.091 -31.333 22.019 1.00 27.47 173 SER A O 1
ATOM 1337 N N . LEU A 1 174 ? -9.897 -32.746 20.493 1.00 31.59 174 LEU A N 1
ATOM 1338 C CA . LEU A 1 174 ? -10.480 -31.731 19.617 1.00 31.59 174 LEU A CA 1
ATOM 1339 C C . LEU A 1 174 ? -11.908 -32.167 19.309 1.00 31.59 174 LEU A C 1
ATOM 1341 O O . LEU A 1 174 ? -12.165 -32.781 18.275 1.00 31.59 174 LEU A O 1
ATOM 1345 N N . ARG A 1 175 ? -12.844 -31.883 20.221 1.00 31.66 175 ARG A N 1
ATOM 1346 C CA . ARG A 1 175 ? -14.273 -31.843 19.889 1.00 31.66 175 ARG A CA 1
ATOM 1347 C C . ARG A 1 175 ? -14.982 -30.700 20.611 1.00 31.66 175 ARG A C 1
ATOM 1349 O O . ARG A 1 175 ? -14.900 -30.569 21.823 1.00 31.66 175 ARG A O 1
ATOM 1356 N N . SER A 1 176 ? -15.695 -29.940 19.781 1.00 35.84 176 SER A N 1
ATOM 1357 C CA . SER A 1 176 ? -16.726 -28.935 20.057 1.00 35.84 176 SER A CA 1
ATOM 1358 C C . SER A 1 176 ? -16.365 -27.789 21.004 1.00 35.84 176 SER A C 1
ATOM 1360 O O . SER A 1 176 ? -16.426 -27.919 22.221 1.00 35.84 176 SER A O 1
ATOM 1362 N N . GLY A 1 177 ? -16.135 -26.615 20.419 1.00 27.20 177 GLY A N 1
ATOM 1363 C CA . GLY A 1 177 ? -16.151 -25.341 21.123 1.00 27.20 177 GLY A CA 1
ATOM 1364 C C . GLY A 1 177 ? -16.488 -24.226 20.143 1.00 27.20 177 GLY A C 1
ATOM 1365 O O . GLY A 1 177 ? -15.778 -24.024 19.166 1.00 27.20 177 GLY A O 1
ATOM 1366 N N . SER A 1 178 ? -17.612 -23.560 20.388 1.00 32.72 178 SER A N 1
ATOM 1367 C CA . SER A 1 178 ? -18.062 -22.326 19.744 1.00 32.72 178 SER A CA 1
ATOM 1368 C C . SER A 1 178 ? -16.904 -21.350 19.487 1.00 32.72 178 SER A C 1
ATOM 1370 O O . SER A 1 178 ? -16.223 -20.961 20.435 1.00 32.72 178 SER A O 1
ATOM 1372 N N . LEU A 1 179 ? -16.709 -20.909 18.236 1.00 30.67 179 LEU A N 1
ATOM 1373 C CA . LEU A 1 179 ? -15.828 -19.780 17.918 1.00 30.67 179 LEU A CA 1
ATOM 1374 C C . LEU A 1 179 ? -16.466 -18.481 18.442 1.00 30.67 179 LEU A C 1
ATOM 1376 O O . LEU A 1 179 ? -17.097 -17.734 17.699 1.00 30.67 179 LEU A O 1
ATOM 1380 N N . LEU A 1 180 ? -16.275 -18.181 19.727 1.00 32.81 180 LEU A N 1
ATOM 1381 C CA . LEU A 1 180 ? -15.981 -16.794 20.068 1.00 32.81 180 LEU A CA 1
ATOM 1382 C C . LEU A 1 180 ? -14.593 -16.524 19.490 1.00 32.81 180 LEU A C 1
ATOM 1384 O O . LEU A 1 180 ? -13.629 -17.182 19.880 1.00 32.81 180 LEU A O 1
ATOM 1388 N N . ALA A 1 181 ? -14.497 -15.609 18.527 1.00 36.28 181 ALA A N 1
ATOM 1389 C CA . ALA A 1 181 ? -13.218 -15.139 18.018 1.00 36.28 181 ALA A CA 1
ATOM 1390 C C . ALA A 1 181 ? -12.445 -14.503 19.181 1.00 36.28 181 ALA A C 1
ATOM 1392 O O . ALA A 1 181 ? -12.654 -13.342 19.525 1.00 36.28 181 ALA A O 1
ATOM 1393 N N . MET A 1 182 ? -11.589 -15.288 19.838 1.00 38.16 182 MET A N 1
ATOM 1394 C CA . MET A 1 182 ? -10.623 -14.762 20.789 1.00 38.16 182 MET A CA 1
ATOM 1395 C C . MET A 1 182 ? -9.645 -13.908 19.986 1.00 38.16 182 MET A C 1
ATOM 1397 O O . MET A 1 182 ? -8.766 -14.429 19.300 1.00 38.16 182 MET A O 1
ATOM 1401 N N . THR A 1 183 ? -9.841 -12.590 20.028 1.00 52.78 183 THR A N 1
ATOM 1402 C CA . THR A 1 183 ? -8.929 -11.614 19.432 1.00 52.78 183 THR A CA 1
ATOM 1403 C C . THR A 1 183 ? -7.564 -11.803 20.077 1.00 52.78 183 THR A C 1
ATOM 1405 O O . THR A 1 183 ? -7.376 -11.482 21.252 1.00 52.78 183 THR A O 1
ATOM 1408 N N . THR A 1 184 ? -6.615 -12.380 19.344 1.00 56.69 184 THR A N 1
ATOM 1409 C CA . THR A 1 184 ? -5.254 -12.555 19.852 1.00 56.69 184 THR A CA 1
ATOM 1410 C C . THR A 1 184 ? -4.555 -11.201 19.770 1.00 56.69 184 THR A C 1
ATOM 1412 O O . THR A 1 184 ? -4.462 -10.649 18.676 1.00 56.69 184 THR A O 1
ATOM 1415 N N . PRO A 1 185 ? -4.054 -10.629 20.881 1.00 68.88 185 PRO A N 1
ATOM 1416 C CA . PRO A 1 185 ? -3.351 -9.354 20.823 1.00 68.88 185 PRO A CA 1
ATOM 1417 C C . PRO A 1 185 ? -2.156 -9.446 19.872 1.00 68.88 185 PRO A C 1
ATOM 1419 O O . PRO A 1 185 ? -1.399 -10.418 19.925 1.00 68.88 185 PRO A O 1
ATOM 1422 N N . ILE A 1 186 ? -1.915 -8.413 19.061 1.00 78.25 186 ILE A N 1
ATOM 1423 C CA . ILE A 1 186 ? -0.779 -8.406 18.125 1.00 78.25 186 ILE A CA 1
ATOM 1424 C C . ILE A 1 186 ? 0.568 -8.628 18.832 1.00 78.25 186 ILE A C 1
ATOM 1426 O O . ILE A 1 186 ? 1.468 -9.244 18.275 1.00 78.25 186 ILE A O 1
ATOM 1430 N N . SER A 1 187 ? 0.708 -8.216 20.095 1.00 74.88 187 SER A N 1
ATOM 1431 C CA . SER A 1 187 ? 1.912 -8.482 20.891 1.00 74.88 187 SER A CA 1
ATOM 1432 C C . SER A 1 187 ? 2.117 -9.973 21.192 1.00 74.88 187 SER A C 1
ATOM 1434 O O . SER A 1 187 ? 3.259 -10.431 21.246 1.00 74.88 187 SER A O 1
ATOM 1436 N N . ALA A 1 188 ? 1.038 -10.739 21.373 1.00 75.25 188 ALA A N 1
ATOM 1437 C CA . ALA A 1 188 ? 1.096 -12.192 21.503 1.00 75.25 188 ALA A CA 1
ATOM 1438 C C . ALA A 1 188 ? 1.434 -12.835 20.153 1.00 75.25 188 ALA A C 1
ATOM 1440 O O . ALA A 1 188 ? 2.289 -13.716 20.099 1.00 75.25 188 ALA A O 1
ATOM 1441 N N . LEU A 1 189 ? 0.850 -12.328 19.061 1.00 74.69 189 LEU A N 1
ATOM 1442 C CA . LEU A 1 189 ? 1.175 -12.774 17.708 1.00 74.69 189 LEU A CA 1
ATOM 1443 C C . LEU A 1 189 ? 2.662 -12.573 17.387 1.00 74.69 189 LEU A C 1
ATOM 1445 O O . LEU A 1 189 ? 3.308 -13.500 16.911 1.00 74.69 189 LEU A O 1
ATOM 1449 N N . ILE A 1 190 ? 3.217 -11.402 17.707 1.00 79.69 190 ILE A N 1
ATOM 1450 C CA . ILE A 1 190 ? 4.639 -11.080 17.520 1.00 79.69 190 ILE A CA 1
ATOM 1451 C C . ILE A 1 190 ? 5.528 -12.020 18.336 1.00 79.69 190 ILE A C 1
ATOM 1453 O O . ILE A 1 190 ? 6.483 -12.566 17.794 1.00 79.69 190 ILE A O 1
ATOM 1457 N N . ARG A 1 191 ? 5.215 -12.244 19.621 1.00 77.88 191 ARG A N 1
ATOM 1458 C CA . ARG A 1 191 ? 6.003 -13.140 20.488 1.00 77.88 191 ARG A CA 1
ATOM 1459 C C . ARG A 1 191 ? 5.976 -14.596 20.027 1.00 77.88 191 ARG A C 1
ATOM 1461 O O . ARG A 1 191 ? 6.957 -15.305 20.217 1.00 77.88 191 ARG A O 1
ATOM 1468 N N . ALA A 1 192 ? 4.862 -15.042 19.453 1.00 74.38 192 ALA A N 1
ATOM 1469 C CA . ALA A 1 192 ? 4.687 -16.418 19.003 1.00 74.38 192 ALA A CA 1
ATOM 1470 C C . ALA A 1 192 ? 5.317 -16.700 17.627 1.00 74.38 192 ALA A C 1
ATOM 1472 O O . ALA A 1 192 ? 5.434 -17.865 17.242 1.00 74.38 192 ALA A O 1
ATOM 1473 N N . ARG A 1 193 ? 5.697 -15.670 16.856 1.00 70.44 193 ARG A N 1
ATOM 1474 C CA . ARG A 1 193 ? 6.236 -15.855 15.503 1.00 70.44 193 ARG A CA 1
ATOM 1475 C C . ARG A 1 193 ? 7.756 -16.059 15.525 1.00 70.44 193 ARG A C 1
ATOM 1477 O O . ARG A 1 193 ? 8.469 -15.309 16.184 1.00 70.44 193 ARG A O 1
ATOM 1484 N N . PRO A 1 194 ? 8.284 -16.995 14.715 1.00 59.75 194 PRO A N 1
ATOM 1485 C CA . PRO A 1 194 ? 9.728 -17.176 14.560 1.00 59.75 194 PRO A CA 1
ATOM 1486 C C . PRO A 1 194 ? 10.396 -16.054 13.745 1.00 59.75 194 PRO A C 1
ATOM 1488 O O . PRO A 1 194 ? 11.619 -15.950 13.740 1.00 59.75 194 PRO A O 1
ATOM 1491 N N . ARG A 1 195 ? 9.615 -15.234 13.026 1.00 72.50 195 ARG A N 1
ATOM 1492 C CA . ARG A 1 195 ? 10.083 -14.098 12.216 1.00 72.50 195 ARG A CA 1
ATOM 1493 C C . ARG A 1 195 ? 9.281 -12.833 12.557 1.00 72.50 195 ARG A C 1
ATOM 1495 O O . ARG A 1 195 ? 8.100 -12.968 12.888 1.00 72.50 195 ARG A O 1
ATOM 1502 N N . PRO A 1 196 ? 9.880 -11.629 12.445 1.00 85.25 196 PRO A N 1
ATOM 1503 C CA . PRO A 1 196 ? 9.154 -10.367 12.585 1.00 85.25 196 PRO A CA 1
ATOM 1504 C C . PRO A 1 196 ? 7.970 -10.271 11.618 1.00 85.25 196 PRO A C 1
ATOM 1506 O O . PRO A 1 196 ? 7.998 -10.860 10.536 1.00 85.25 196 PRO A O 1
ATOM 1509 N N . ILE A 1 197 ? 6.945 -9.509 12.003 1.00 91.19 197 ILE A N 1
ATOM 1510 C CA . ILE A 1 197 ? 5.810 -9.199 11.125 1.00 91.19 197 ILE A CA 1
ATOM 1511 C C . ILE A 1 197 ? 6.292 -8.287 9.993 1.00 91.19 197 ILE A C 1
ATOM 1513 O O . ILE A 1 197 ? 7.030 -7.333 10.239 1.00 91.19 197 ILE A O 1
ATOM 1517 N N . ASP A 1 198 ? 5.867 -8.564 8.760 1.00 95.00 198 ASP A N 1
ATOM 1518 C CA . ASP A 1 198 ? 6.148 -7.692 7.624 1.00 95.00 198 ASP A CA 1
ATOM 1519 C C . ASP A 1 198 ? 5.110 -6.570 7.533 1.00 95.00 198 ASP A C 1
ATOM 1521 O O . ASP A 1 198 ? 3.998 -6.766 7.043 1.00 95.00 198 ASP A O 1
ATOM 1525 N N . PHE A 1 199 ? 5.472 -5.383 8.019 1.00 93.56 199 PHE A N 1
ATOM 1526 C CA . PHE A 1 199 ? 4.599 -4.210 7.977 1.00 93.56 199 PHE A CA 1
ATOM 1527 C C . PHE A 1 199 ? 4.753 -3.393 6.690 1.00 93.56 199 PHE A C 1
ATOM 1529 O O . PHE A 1 199 ? 3.882 -2.574 6.389 1.00 93.56 199 PHE A O 1
ATOM 1536 N N . SER A 1 200 ? 5.839 -3.620 5.945 1.00 92.38 200 SER A N 1
ATOM 1537 C CA . SER A 1 200 ? 6.309 -2.766 4.844 1.00 92.38 200 SER A CA 1
ATOM 1538 C C . SER A 1 200 ? 5.871 -3.262 3.458 1.00 92.38 200 SER A C 1
ATOM 1540 O O . SER A 1 200 ? 6.335 -2.767 2.436 1.00 92.38 200 SER A O 1
ATOM 1542 N N . ALA A 1 201 ? 4.971 -4.248 3.394 1.00 91.38 201 ALA A N 1
ATOM 1543 C CA . ALA A 1 201 ? 4.499 -4.834 2.136 1.00 91.38 201 ALA A CA 1
ATOM 1544 C C . ALA A 1 201 ? 3.527 -3.937 1.338 1.00 91.38 201 ALA A C 1
ATOM 1546 O O . ALA A 1 201 ? 3.168 -4.272 0.207 1.00 91.38 201 ALA A O 1
ATOM 1547 N N . GLY A 1 202 ? 3.103 -2.805 1.914 1.00 88.38 202 GLY A N 1
ATOM 1548 C CA . GLY A 1 202 ? 2.291 -1.804 1.223 1.00 88.38 202 GLY A CA 1
ATOM 1549 C C . GLY A 1 202 ? 0.790 -2.107 1.143 1.00 88.38 202 GLY A C 1
ATOM 1550 O O . GLY A 1 202 ? 0.099 -1.460 0.363 1.00 88.38 202 GLY A O 1
ATOM 1551 N N . SER A 1 203 ? 0.268 -3.063 1.926 1.00 96.38 203 SER A N 1
ATOM 1552 C CA . SER A 1 203 ? -1.145 -3.472 1.884 1.00 96.38 203 SER A CA 1
ATOM 1553 C C . SER A 1 203 ? -1.720 -3.693 3.286 1.00 96.38 203 SER A C 1
ATOM 1555 O O . SER A 1 203 ? -1.098 -4.354 4.120 1.00 96.38 203 SER A O 1
ATOM 1557 N N . LYS A 1 204 ? -2.891 -3.112 3.576 1.00 97.38 204 LYS A N 1
ATOM 1558 C CA . LYS A 1 204 ? -3.550 -3.171 4.894 1.00 97.38 204 LYS A CA 1
ATOM 1559 C C . LYS A 1 204 ? -5.073 -3.068 4.772 1.00 97.38 204 LYS A C 1
ATOM 1561 O O . LYS A 1 204 ? -5.577 -2.285 3.975 1.00 97.38 204 LYS A O 1
ATOM 1566 N N . GLY A 1 205 ? -5.812 -3.825 5.574 1.00 98.06 205 GLY A N 1
ATOM 1567 C CA . GLY A 1 205 ? -7.256 -3.665 5.765 1.00 98.06 205 GLY A CA 1
ATOM 1568 C C . GLY A 1 205 ? -7.557 -2.815 6.996 1.00 98.06 205 GLY A C 1
ATOM 1569 O O . GLY A 1 205 ? -6.832 -2.910 7.985 1.00 98.06 205 GLY A O 1
ATOM 1570 N N . PHE A 1 206 ? -8.621 -2.017 6.951 1.00 98.50 206 PHE A N 1
ATOM 1571 C CA . PHE A 1 206 ? -9.090 -1.204 8.071 1.00 98.50 206 PHE A CA 1
ATOM 1572 C C . PHE A 1 206 ? -10.610 -1.266 8.187 1.00 98.50 206 PHE A C 1
ATOM 1574 O O . PHE A 1 206 ? -11.315 -1.093 7.190 1.00 98.50 206 PHE A O 1
ATOM 1581 N N . SER A 1 207 ? -11.134 -1.415 9.402 1.00 98.38 207 SER A N 1
ATOM 1582 C CA . SER A 1 207 ? -12.516 -1.020 9.671 1.00 98.38 207 SER A CA 1
ATOM 1583 C C . SER A 1 207 ? -12.655 0.490 9.498 1.00 98.38 207 SER A C 1
ATOM 1585 O O . SER A 1 207 ? -11.697 1.249 9.678 1.00 98.38 207 SER A O 1
ATOM 1587 N N . ARG A 1 208 ? -13.860 0.958 9.166 1.00 97.88 208 ARG A N 1
ATOM 1588 C CA . ARG A 1 208 ? -14.146 2.396 9.071 1.00 97.88 208 ARG A CA 1
ATOM 1589 C C . ARG A 1 208 ? -13.705 3.154 10.324 1.00 97.88 208 ARG A C 1
ATOM 1591 O O . ARG A 1 208 ? -13.020 4.162 10.212 1.00 97.88 208 ARG A O 1
ATOM 1598 N N . ARG A 1 209 ? -14.019 2.618 11.507 1.00 97.50 209 ARG A N 1
ATOM 1599 C CA . ARG A 1 209 ? -13.633 3.202 12.799 1.00 97.50 209 ARG A CA 1
ATOM 1600 C C . ARG A 1 209 ? -12.113 3.311 12.951 1.00 97.50 209 ARG A C 1
ATOM 1602 O O . ARG A 1 209 ? -11.622 4.320 13.450 1.00 97.50 209 ARG A O 1
ATOM 1609 N N . ALA A 1 210 ? -11.365 2.290 12.526 1.00 97.62 210 ALA A N 1
ATOM 1610 C CA . ALA A 1 210 ? -9.905 2.324 12.543 1.00 97.62 210 ALA A CA 1
ATOM 1611 C C . ALA A 1 210 ? -9.358 3.393 11.584 1.00 97.62 210 ALA A C 1
ATOM 1613 O O . ALA A 1 210 ? -8.490 4.176 11.964 1.00 97.62 210 ALA A O 1
ATOM 1614 N N . ALA A 1 211 ? -9.898 3.482 10.368 1.00 97.81 211 ALA A N 1
ATOM 1615 C CA . ALA A 1 211 ? -9.502 4.501 9.399 1.00 97.81 211 ALA A CA 1
ATOM 1616 C C . ALA A 1 211 ? -9.829 5.931 9.876 1.00 97.81 211 ALA A C 1
ATOM 1618 O O . ALA A 1 211 ? -8.978 6.812 9.783 1.00 97.81 211 ALA A O 1
ATOM 1619 N N . GLU A 1 212 ? -11.010 6.165 10.453 1.00 97.50 212 GLU A N 1
ATOM 1620 C CA . GLU A 1 212 ? -11.385 7.451 11.064 1.00 97.50 212 GLU A CA 1
ATOM 1621 C C . GLU A 1 212 ? -10.430 7.830 12.201 1.00 97.50 212 GLU A C 1
ATOM 1623 O O . GLU A 1 212 ? -9.955 8.967 12.272 1.00 97.50 212 GLU A O 1
ATOM 1628 N N . PHE A 1 213 ? -10.082 6.862 13.054 1.00 96.75 213 PHE A N 1
ATOM 1629 C CA . PHE A 1 213 ? -9.107 7.066 14.119 1.00 96.75 213 PHE A CA 1
ATOM 1630 C C . PHE A 1 213 ? -7.735 7.472 13.567 1.00 96.75 213 PHE A C 1
ATOM 1632 O O . PHE A 1 213 ? -7.118 8.399 14.097 1.00 96.75 213 PHE A O 1
ATOM 1639 N N . LEU A 1 214 ? -7.270 6.818 12.497 1.00 95.62 214 LEU A N 1
ATOM 1640 C CA . LEU A 1 214 ? -6.012 7.154 11.832 1.00 95.62 214 LEU A CA 1
ATOM 1641 C C . LEU A 1 214 ? -6.025 8.578 11.281 1.00 95.62 214 LEU A C 1
ATOM 1643 O O . LEU A 1 214 ? -5.097 9.328 11.567 1.00 95.62 214 LEU A O 1
ATOM 1647 N N . ILE A 1 215 ? -7.075 8.982 10.563 1.00 94.75 215 ILE A N 1
ATOM 1648 C CA . ILE A 1 215 ? -7.186 10.349 10.031 1.00 94.75 215 ILE A CA 1
ATOM 1649 C C . ILE A 1 215 ? -7.188 11.395 11.156 1.00 94.75 215 ILE A C 1
ATOM 1651 O O . ILE A 1 215 ? -6.595 12.462 11.003 1.00 94.75 215 ILE A O 1
ATOM 1655 N N . ALA A 1 216 ? -7.784 11.087 12.310 1.00 94.25 216 ALA A N 1
ATOM 1656 C CA . ALA A 1 216 ? -7.803 11.996 13.455 1.00 94.25 216 ALA A CA 1
ATOM 1657 C C . ALA A 1 216 ? -6.458 12.095 14.213 1.00 94.25 216 ALA A C 1
ATOM 1659 O O . ALA A 1 216 ? -6.188 13.121 14.839 1.00 94.25 216 ALA A O 1
ATOM 1660 N N . HIS A 1 217 ? -5.613 11.053 14.180 1.00 93.25 217 HIS A N 1
ATOM 1661 C CA . HIS A 1 217 ? -4.427 10.933 15.053 1.00 93.25 217 HIS A CA 1
ATOM 1662 C C . HIS A 1 217 ? -3.081 10.808 14.325 1.00 93.25 217 HIS A C 1
ATOM 1664 O O . HIS A 1 217 ? -2.019 10.878 14.960 1.00 93.25 217 HIS A O 1
ATOM 1670 N N . SER A 1 218 ? -3.102 10.628 13.008 1.00 92.44 218 SER A N 1
ATOM 1671 C CA . SER A 1 218 ? -1.930 10.579 12.139 1.00 92.44 218 SER A CA 1
ATOM 1672 C C . SER A 1 218 ? -1.950 11.801 11.222 1.00 92.44 218 SER A C 1
ATOM 1674 O O . SER A 1 218 ? -2.773 11.847 10.307 1.00 92.44 218 SER A O 1
ATOM 1676 N N . PRO A 1 219 ? -1.085 12.808 11.441 1.00 87.00 219 PRO A N 1
ATOM 1677 C CA . PRO A 1 219 ? -0.999 13.928 10.518 1.00 87.00 219 PRO A CA 1
ATOM 1678 C C . PRO A 1 219 ? -0.501 13.438 9.147 1.00 87.00 219 PRO A C 1
ATOM 1680 O O . PRO A 1 219 ? 0.363 12.557 9.090 1.00 87.00 219 PRO A O 1
ATOM 1683 N N . PRO A 1 220 ? -1.005 14.002 8.036 1.00 86.81 220 PRO A N 1
ATOM 1684 C CA . PRO A 1 220 ? -0.470 13.692 6.719 1.00 86.81 220 PRO A CA 1
ATOM 1685 C C . PRO A 1 220 ? 0.948 14.271 6.560 1.00 86.81 220 PRO A C 1
ATOM 1687 O O . PRO A 1 220 ? 1.400 15.085 7.368 1.00 86.81 220 PRO A O 1
ATOM 1690 N N . GLY A 1 221 ? 1.653 13.865 5.501 1.00 82.62 221 GLY A N 1
ATOM 1691 C CA . GLY A 1 221 ? 2.992 14.383 5.186 1.00 82.62 221 GLY A CA 1
ATOM 1692 C C . GLY A 1 221 ? 4.154 13.457 5.555 1.00 82.62 221 GLY A C 1
ATOM 1693 O O . GLY A 1 221 ? 5.313 13.852 5.466 1.00 82.62 221 GLY A O 1
ATOM 1694 N N . ARG A 1 222 ? 3.864 12.215 5.960 1.00 83.00 222 ARG A N 1
ATOM 1695 C CA . ARG A 1 222 ? 4.855 11.140 6.128 1.00 83.00 222 ARG A CA 1
ATOM 1696 C C . ARG A 1 222 ? 4.426 9.946 5.291 1.00 83.00 222 ARG A C 1
ATOM 1698 O O . ARG A 1 222 ? 3.581 9.161 5.716 1.00 83.00 222 ARG A O 1
ATOM 1705 N N . ALA A 1 223 ? 5.007 9.817 4.097 1.00 71.44 223 ALA A N 1
ATOM 1706 C CA . ALA A 1 223 ? 4.570 8.850 3.088 1.00 71.44 223 ALA A CA 1
ATOM 1707 C C . ALA A 1 223 ? 4.562 7.420 3.642 1.00 71.44 223 ALA A C 1
ATOM 1709 O O . ALA A 1 223 ? 3.691 6.619 3.307 1.00 71.44 223 ALA A O 1
ATOM 1710 N N . LEU A 1 224 ? 5.552 7.113 4.480 1.00 79.00 224 LEU A N 1
ATOM 1711 C CA . LEU A 1 224 ? 5.826 5.782 5.009 1.00 79.00 224 LEU A CA 1
ATOM 1712 C C . LEU A 1 224 ? 5.268 5.577 6.425 1.00 79.00 224 LEU A C 1
ATOM 1714 O O . LEU A 1 224 ? 5.442 4.515 7.017 1.00 79.00 224 LEU A O 1
ATOM 1718 N N . GLY A 1 225 ? 4.536 6.561 6.964 1.00 73.38 225 GLY A N 1
ATOM 1719 C CA . GLY A 1 225 ? 3.858 6.437 8.258 1.00 73.38 225 GLY A CA 1
ATOM 1720 C C . GLY A 1 225 ? 2.848 5.282 8.298 1.00 73.38 225 GLY A C 1
ATOM 1721 O O . GLY A 1 225 ? 2.606 4.705 9.355 1.00 73.38 225 GLY A O 1
ATOM 1722 N N . MET A 1 226 ? 2.319 4.872 7.145 1.00 82.81 226 MET A N 1
ATOM 1723 C CA . MET A 1 226 ? 1.426 3.716 7.026 1.00 82.81 226 MET A CA 1
ATOM 1724 C C . MET A 1 226 ? 2.089 2.392 7.446 1.00 82.81 226 MET A C 1
ATOM 1726 O O . MET A 1 226 ? 1.410 1.513 7.976 1.00 82.81 226 MET A O 1
ATOM 1730 N N . ASP A 1 227 ? 3.406 2.254 7.272 1.00 88.62 227 ASP A N 1
ATOM 1731 C CA . ASP A 1 227 ? 4.132 1.013 7.574 1.00 88.62 227 ASP A CA 1
ATOM 1732 C C . ASP A 1 227 ? 4.451 0.851 9.063 1.00 88.62 227 ASP A C 1
ATOM 1734 O O . ASP A 1 227 ? 4.680 -0.260 9.525 1.00 88.62 227 ASP A O 1
ATOM 1738 N N . ALA A 1 228 ? 4.414 1.928 9.847 1.00 93.56 228 ALA A N 1
ATOM 1739 C CA . ALA A 1 228 ? 4.725 1.873 11.274 1.00 93.56 228 ALA A CA 1
ATOM 1740 C C . ALA A 1 228 ? 3.736 2.664 12.123 1.00 93.56 228 ALA A C 1
ATOM 1742 O O . ALA A 1 228 ? 3.038 2.094 12.961 1.00 93.56 228 ALA A O 1
ATOM 1743 N N . GLU A 1 229 ? 3.666 3.978 11.905 1.00 94.81 229 GLU A N 1
ATOM 1744 C CA . GLU A 1 229 ? 2.864 4.895 12.712 1.00 94.81 229 GLU A CA 1
ATOM 1745 C C . GLU A 1 229 ? 1.401 4.447 12.806 1.00 94.81 229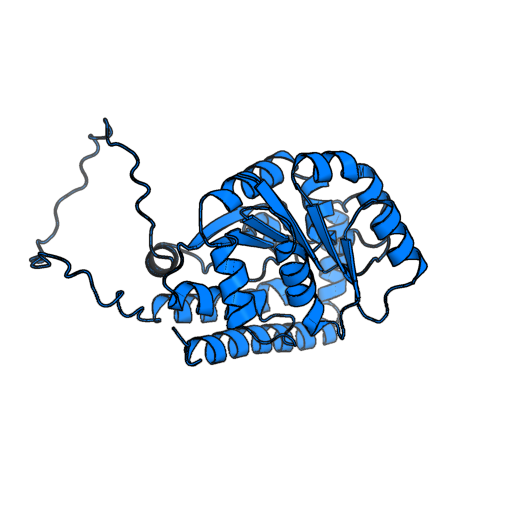 GLU A C 1
ATOM 1747 O O . GLU A 1 229 ? 0.870 4.370 13.911 1.00 94.81 229 GLU A O 1
ATOM 1752 N N . TRP A 1 230 ? 0.759 4.081 11.694 1.00 95.38 230 TRP A N 1
ATOM 1753 C CA . TRP A 1 230 ? -0.651 3.671 11.714 1.00 95.38 230 TRP A CA 1
ATOM 1754 C C . TRP A 1 230 ? -0.894 2.442 12.592 1.00 95.38 230 TRP A C 1
ATOM 1756 O O . TRP A 1 230 ? -1.821 2.425 13.401 1.00 95.38 230 TRP A O 1
ATOM 1766 N N . ILE A 1 231 ? -0.024 1.438 12.491 1.00 94.44 231 ILE A N 1
ATOM 1767 C CA . ILE A 1 231 ? -0.140 0.209 13.279 1.00 94.44 231 ILE A CA 1
ATOM 1768 C C . ILE A 1 231 ? 0.115 0.482 14.760 1.00 94.44 231 ILE A C 1
ATOM 1770 O O . ILE A 1 231 ? -0.622 -0.009 15.614 1.00 94.44 231 ILE A O 1
ATOM 1774 N N . VAL A 1 232 ? 1.118 1.305 15.077 1.00 94.12 232 VAL A N 1
ATOM 1775 C CA . VAL A 1 232 ? 1.415 1.696 16.459 1.00 94.12 232 VAL A CA 1
ATOM 1776 C C . VAL A 1 232 ? 0.245 2.467 17.070 1.00 94.12 232 VAL A C 1
ATOM 1778 O O . VAL A 1 232 ? -0.153 2.172 18.196 1.00 94.12 232 VAL A O 1
ATOM 1781 N N . LEU A 1 233 ? -0.346 3.417 16.340 1.00 94.62 233 LEU A N 1
ATOM 1782 C CA . LEU A 1 233 ? -1.504 4.182 16.806 1.00 94.62 233 LEU A CA 1
ATOM 1783 C C . LEU A 1 233 ? -2.720 3.279 17.051 1.00 94.62 233 LEU A C 1
ATOM 1785 O O . LEU A 1 233 ? -3.335 3.368 18.114 1.00 94.62 233 LEU A O 1
ATOM 1789 N N . LEU A 1 234 ? -3.043 2.387 16.110 1.00 94.50 234 LEU A N 1
ATOM 1790 C CA . LEU A 1 234 ? -4.179 1.470 16.240 1.00 94.50 234 LEU A CA 1
ATOM 1791 C C . LEU A 1 234 ? -3.991 0.460 17.371 1.00 94.50 234 LEU A C 1
ATOM 1793 O O . LEU A 1 234 ? -4.950 0.190 18.099 1.00 94.50 234 LEU A O 1
ATOM 1797 N N . HIS A 1 235 ? -2.771 -0.055 17.556 1.00 92.44 235 HIS A N 1
ATOM 1798 C CA . HIS A 1 235 ? -2.447 -0.943 18.675 1.00 92.44 235 HIS A CA 1
ATOM 1799 C C . HIS A 1 235 ? -2.653 -0.211 20.000 1.00 92.44 235 HIS A C 1
ATOM 1801 O O . HIS A 1 235 ? -3.403 -0.672 20.854 1.00 92.44 235 HIS A O 1
ATOM 1807 N N . ARG A 1 236 ? -2.100 1.001 20.139 1.00 91.75 236 ARG A N 1
ATOM 1808 C CA . ARG A 1 236 ? -2.267 1.827 21.348 1.00 91.75 236 ARG A CA 1
ATOM 1809 C C . ARG A 1 236 ? -3.722 2.204 21.636 1.00 91.75 236 ARG A C 1
ATOM 1811 O O . ARG A 1 236 ? -4.068 2.400 22.797 1.00 91.75 236 ARG A O 1
ATOM 1818 N N . ALA A 1 237 ? -4.564 2.288 20.608 1.00 91.88 237 ALA A N 1
ATOM 1819 C CA . ALA A 1 237 ? -6.005 2.501 20.740 1.00 91.88 237 ALA A CA 1
ATOM 1820 C C . ALA A 1 237 ? -6.792 1.232 21.137 1.00 91.88 237 ALA A C 1
ATOM 1822 O O . ALA A 1 237 ? -8.006 1.296 21.351 1.00 91.88 237 ALA A O 1
ATOM 1823 N N . GLY A 1 238 ? -6.125 0.077 21.234 1.00 90.44 238 GLY A N 1
ATOM 1824 C CA . GLY A 1 238 ? -6.743 -1.213 21.537 1.00 90.44 238 GLY A CA 1
ATOM 1825 C C . GLY A 1 238 ? -7.586 -1.765 20.387 1.00 90.44 238 GLY A C 1
ATOM 1826 O O . GLY A 1 238 ? -8.605 -2.405 20.638 1.00 90.44 238 GLY A O 1
ATOM 1827 N N . SER A 1 239 ? -7.216 -1.468 19.138 1.00 91.94 239 SER A N 1
ATOM 1828 C CA . SER A 1 239 ? -7.884 -2.028 17.954 1.00 91.94 239 SER A CA 1
ATOM 1829 C C . SER A 1 239 ? -7.581 -3.522 17.821 1.00 91.94 239 SER A C 1
ATOM 1831 O O . SER A 1 239 ? -6.484 -3.963 18.165 1.00 91.94 239 SER A O 1
ATOM 1833 N N . ALA A 1 240 ? -8.523 -4.303 17.288 1.00 91.00 240 ALA A N 1
ATOM 1834 C CA . ALA A 1 240 ? -8.267 -5.700 16.941 1.00 91.00 240 ALA A CA 1
ATOM 1835 C C . ALA A 1 240 ? -7.407 -5.776 15.667 1.00 91.00 240 ALA A C 1
ATOM 1837 O O . ALA A 1 240 ? -7.886 -5.452 14.578 1.00 91.00 240 ALA A O 1
ATOM 1838 N N . ILE A 1 241 ? -6.139 -6.178 15.807 1.00 92.25 241 ILE A N 1
ATOM 1839 C CA . ILE A 1 241 ? -5.181 -6.245 14.696 1.00 92.25 241 ILE A CA 1
ATOM 1840 C C . ILE A 1 241 ? -4.795 -7.693 14.403 1.00 92.25 241 ILE A C 1
ATOM 1842 O O . ILE A 1 241 ? -4.228 -8.363 15.265 1.00 92.25 241 ILE A O 1
ATOM 1846 N N . ASP A 1 242 ? -5.013 -8.107 13.159 1.00 93.19 242 ASP A N 1
ATOM 1847 C CA . ASP A 1 242 ? -4.634 -9.413 12.623 1.00 93.19 242 ASP A CA 1
ATOM 1848 C C . ASP A 1 242 ? -3.520 -9.290 11.572 1.00 93.19 242 ASP A C 1
ATOM 1850 O O . ASP A 1 242 ? -3.202 -8.203 11.084 1.00 93.19 242 ASP A O 1
ATOM 1854 N N . TYR A 1 243 ? -2.922 -10.426 11.206 1.00 94.25 243 TYR A N 1
ATOM 1855 C CA . TYR A 1 243 ? -1.867 -10.500 10.194 1.00 94.25 243 TYR A CA 1
ATOM 1856 C C . TYR A 1 243 ? -2.002 -11.738 9.306 1.00 94.25 243 TYR A C 1
ATOM 1858 O O . TYR A 1 243 ? -2.246 -12.848 9.793 1.00 94.25 243 TYR A O 1
ATOM 1866 N N . VAL A 1 244 ? -1.768 -11.553 8.007 1.00 95.25 244 VAL A N 1
ATOM 1867 C CA . VAL A 1 244 ? -1.695 -12.618 7.000 1.00 95.25 244 VAL A CA 1
ATOM 1868 C C . VAL A 1 244 ? -0.465 -12.420 6.112 1.00 95.25 244 VAL A C 1
ATOM 1870 O O . VAL A 1 244 ? -0.059 -11.290 5.861 1.00 95.25 244 VAL A O 1
ATOM 1873 N N . GLU A 1 245 ? 0.131 -13.519 5.648 1.00 96.38 245 GLU A N 1
ATOM 1874 C CA . GLU A 1 245 ? 1.187 -13.498 4.628 1.00 96.38 245 GLU A CA 1
ATOM 1875 C C . GLU A 1 245 ? 0.605 -13.939 3.288 1.00 96.38 245 GLU A C 1
ATOM 1877 O O . GLU A 1 245 ? -0.160 -14.903 3.244 1.00 96.38 245 GLU A O 1
ATOM 1882 N N . VAL A 1 246 ? 0.983 -13.245 2.217 1.00 98.06 246 VAL A N 1
ATOM 1883 C CA . VAL A 1 246 ? 0.488 -13.499 0.858 1.00 98.06 246 VAL A CA 1
ATOM 1884 C C . VAL A 1 246 ? 1.638 -13.528 -0.142 1.00 98.06 246 VAL A C 1
ATOM 1886 O O . VAL A 1 246 ? 2.679 -12.890 0.059 1.00 98.06 246 VAL A O 1
ATOM 1889 N N . ASP A 1 247 ? 1.471 -14.286 -1.220 1.00 97.50 247 ASP A N 1
ATOM 1890 C CA . ASP A 1 247 ? 2.454 -14.367 -2.292 1.00 97.50 247 ASP A CA 1
ATOM 1891 C C . ASP A 1 247 ? 2.265 -13.302 -3.378 1.00 97.50 247 ASP A C 1
ATOM 1893 O O . ASP A 1 247 ? 3.191 -13.039 -4.143 1.00 97.50 247 ASP A O 1
ATOM 1897 N N . GLY A 1 248 ? 1.078 -12.704 -3.479 1.00 96.56 248 GLY A N 1
ATOM 1898 C CA . GLY A 1 248 ? 0.739 -11.759 -4.545 1.00 96.56 248 GLY A CA 1
ATOM 1899 C C . GLY A 1 248 ? 1.212 -10.329 -4.335 1.00 96.56 248 GLY A C 1
ATOM 1900 O O . GLY A 1 248 ? 0.986 -9.486 -5.193 1.00 96.56 248 GLY A O 1
ATOM 1901 N N . LEU A 1 249 ? 1.909 -10.069 -3.228 1.00 96.50 249 LEU A N 1
ATOM 1902 C CA . LEU A 1 249 ? 2.687 -8.848 -3.015 1.00 96.50 249 LEU A CA 1
ATOM 1903 C C . LEU A 1 249 ? 4.154 -9.043 -3.434 1.00 96.50 249 LEU A C 1
ATOM 1905 O O . LEU A 1 249 ? 5.059 -8.511 -2.791 1.00 96.50 249 LEU A O 1
ATOM 1909 N N . ASP A 1 250 ? 4.399 -9.853 -4.466 1.00 95.00 250 ASP A N 1
ATOM 1910 C CA . ASP A 1 250 ? 5.696 -9.974 -5.130 1.00 95.00 250 ASP A CA 1
ATOM 1911 C C . ASP A 1 250 ? 6.058 -8.684 -5.892 1.00 95.00 250 ASP A C 1
ATOM 1913 O O . ASP A 1 250 ? 5.229 -7.800 -6.097 1.00 95.00 250 ASP A O 1
ATOM 1917 N N . TRP A 1 251 ? 7.335 -8.527 -6.246 1.00 95.12 251 TRP A N 1
ATOM 1918 C CA . TRP A 1 251 ? 7.874 -7.239 -6.673 1.00 95.12 251 TRP A CA 1
ATOM 1919 C C . TRP A 1 251 ? 7.355 -6.805 -8.051 1.00 95.12 251 TRP A C 1
ATOM 1921 O O . TRP A 1 251 ? 7.699 -7.372 -9.088 1.00 95.12 251 TRP A O 1
ATOM 1931 N N . GLU A 1 252 ? 6.545 -5.756 -8.038 1.00 93.81 252 GLU A N 1
ATOM 1932 C CA . GLU A 1 252 ? 5.773 -5.192 -9.140 1.00 93.81 252 GLU A CA 1
ATOM 1933 C C . GLU A 1 252 ? 6.566 -4.245 -10.038 1.00 93.81 252 GLU A C 1
ATOM 1935 O O . GLU A 1 252 ? 6.159 -3.982 -11.164 1.00 93.81 252 GLU A O 1
ATOM 1940 N N . SER A 1 253 ? 7.705 -3.716 -9.574 1.00 92.56 253 SER A N 1
ATOM 1941 C CA . SER A 1 253 ? 8.441 -2.692 -10.338 1.00 92.56 253 SER A CA 1
ATOM 1942 C C . SER A 1 253 ? 8.958 -3.201 -11.686 1.00 92.56 253 SER A C 1
ATOM 1944 O O . SER A 1 253 ? 9.159 -2.400 -12.594 1.00 92.56 253 SER A O 1
ATOM 1946 N N . ALA A 1 254 ? 9.146 -4.515 -11.828 1.00 92.19 254 ALA A N 1
ATOM 1947 C CA . ALA A 1 254 ? 9.509 -5.143 -13.095 1.00 92.19 254 ALA A CA 1
ATOM 1948 C C . ALA A 1 254 ? 8.369 -5.119 -14.135 1.00 92.19 254 ALA A C 1
ATOM 1950 O O . ALA A 1 254 ? 8.627 -5.341 -15.314 1.00 92.19 254 ALA A O 1
ATOM 1951 N N . ASP A 1 255 ? 7.131 -4.835 -13.717 1.00 94.31 255 ASP A N 1
ATOM 1952 C CA . ASP A 1 255 ? 5.961 -4.757 -14.594 1.00 94.31 255 ASP A CA 1
ATOM 1953 C C . ASP A 1 255 ? 5.781 -3.372 -15.243 1.00 94.31 255 ASP A C 1
ATOM 1955 O O . ASP A 1 255 ? 4.861 -3.181 -16.042 1.00 94.31 255 ASP A O 1
ATOM 1959 N N . GLN A 1 256 ? 6.590 -2.375 -14.867 1.00 93.19 256 GLN A N 1
ATOM 1960 C CA . GLN A 1 256 ? 6.438 -1.009 -15.375 1.00 93.19 256 GLN A CA 1
ATOM 1961 C C . GLN A 1 256 ? 6.517 -0.995 -16.903 1.00 93.19 256 GLN A C 1
ATOM 1963 O O . GLN A 1 256 ? 7.406 -1.600 -17.502 1.00 93.19 256 GLN A O 1
ATOM 1968 N N . PHE A 1 257 ? 5.578 -0.284 -17.528 1.00 93.00 257 PHE A N 1
ATOM 1969 C CA . PHE A 1 257 ? 5.399 -0.195 -18.980 1.00 93.00 257 PHE A CA 1
ATOM 1970 C C . PHE A 1 257 ? 5.095 -1.524 -19.695 1.00 93.00 257 PHE A C 1
ATOM 1972 O O . PHE A 1 257 ? 5.081 -1.555 -20.926 1.00 93.00 257 PHE A O 1
ATOM 1979 N N . ALA A 1 258 ? 4.815 -2.604 -18.960 1.00 92.38 258 ALA A N 1
ATOM 1980 C CA . ALA A 1 258 ? 4.435 -3.891 -19.525 1.00 92.38 258 ALA A CA 1
ATOM 1981 C C . ALA A 1 258 ? 2.908 -4.076 -19.562 1.00 92.38 258 ALA A C 1
ATOM 1983 O O . ALA A 1 258 ? 2.165 -3.602 -18.701 1.00 92.38 258 ALA A O 1
ATOM 1984 N N . GLU A 1 259 ? 2.429 -4.834 -20.549 1.00 92.44 259 GLU A N 1
ATOM 1985 C CA . GLU A 1 259 ? 1.005 -5.183 -20.683 1.00 92.44 259 GLU A CA 1
ATOM 1986 C C . GLU A 1 259 ? 0.565 -6.328 -19.752 1.00 92.44 259 GLU A C 1
ATOM 1988 O O . GLU A 1 259 ? -0.630 -6.595 -19.608 1.00 92.44 259 GLU A O 1
ATOM 1993 N N . GLN A 1 260 ? 1.522 -6.999 -19.109 1.00 95.38 260 GLN A N 1
ATOM 1994 C CA . GLN A 1 260 ? 1.309 -8.118 -18.195 1.00 95.38 260 GLN A CA 1
ATOM 1995 C C . GLN A 1 260 ? 2.381 -8.135 -17.103 1.00 95.38 260 GLN A C 1
ATOM 1997 O O . GLN A 1 260 ? 3.463 -7.571 -17.277 1.00 95.38 260 GLN A O 1
ATOM 2002 N N . ALA A 1 261 ? 2.083 -8.812 -15.997 1.00 96.06 261 ALA A N 1
ATOM 2003 C CA . ALA A 1 261 ? 3.034 -9.062 -14.923 1.00 96.06 261 ALA A CA 1
ATOM 2004 C C . ALA A 1 261 ? 4.331 -9.710 -15.445 1.00 96.06 261 ALA A C 1
ATOM 2006 O O . ALA A 1 261 ? 4.295 -10.664 -16.227 1.00 96.06 261 ALA A O 1
ATOM 2007 N N . ALA A 1 262 ? 5.476 -9.206 -14.986 1.00 96.00 262 ALA A N 1
ATOM 2008 C CA . ALA A 1 262 ? 6.783 -9.751 -15.310 1.00 96.00 262 ALA A CA 1
ATOM 2009 C C . ALA A 1 262 ? 6.927 -11.184 -14.780 1.00 96.00 262 ALA A C 1
ATOM 2011 O O . ALA A 1 262 ? 6.492 -11.494 -13.661 1.00 96.00 262 ALA A O 1
ATOM 2012 N N . ASP A 1 263 ? 7.574 -12.036 -15.576 1.00 95.88 263 ASP A N 1
ATOM 2013 C CA . ASP A 1 263 ? 7.961 -13.375 -15.148 1.00 95.88 263 ASP A CA 1
ATOM 2014 C C . ASP A 1 263 ? 9.090 -13.335 -14.103 1.00 95.88 263 ASP A C 1
ATOM 2016 O O . ASP A 1 263 ? 9.697 -12.296 -13.819 1.00 95.88 263 ASP A O 1
ATOM 2020 N N . ALA A 1 264 ? 9.382 -14.498 -13.521 1.00 95.38 264 ALA A N 1
ATOM 2021 C CA . ALA A 1 264 ? 10.379 -14.611 -12.467 1.00 95.38 264 ALA A CA 1
ATOM 2022 C C . ALA A 1 264 ? 11.785 -14.187 -12.929 1.00 95.38 264 ALA A C 1
ATOM 2024 O O . ALA A 1 264 ? 12.579 -13.723 -12.113 1.00 95.38 264 ALA A O 1
ATOM 2025 N N . ASP A 1 265 ? 12.129 -14.365 -14.204 1.00 96.50 265 ASP A N 1
ATOM 2026 C CA . ASP A 1 265 ? 13.459 -14.058 -14.730 1.00 96.50 265 ASP A CA 1
ATOM 2027 C C . ASP A 1 265 ? 13.625 -12.552 -14.941 1.00 96.50 265 ASP A C 1
ATOM 2029 O O . ASP A 1 265 ? 14.664 -11.981 -14.602 1.00 96.50 265 ASP A O 1
ATOM 2033 N N . ALA A 1 266 ? 12.590 -11.896 -15.463 1.00 96.06 266 ALA A N 1
ATOM 2034 C CA . ALA A 1 266 ? 12.514 -10.450 -15.591 1.00 96.06 266 ALA A CA 1
ATOM 2035 C C . ALA A 1 266 ? 12.535 -9.761 -14.220 1.00 96.06 266 ALA A C 1
ATOM 2037 O O . ALA A 1 266 ? 13.299 -8.811 -14.046 1.00 96.06 266 ALA A O 1
ATOM 2038 N N . GLN A 1 267 ? 11.794 -10.278 -13.230 1.00 96.31 267 GLN A N 1
ATOM 2039 C CA . GLN A 1 267 ? 11.855 -9.778 -11.852 1.00 96.31 267 GLN A CA 1
ATOM 2040 C C . GLN A 1 267 ? 13.270 -9.878 -11.273 1.00 96.31 267 GLN A C 1
ATOM 2042 O O . GLN A 1 267 ? 13.778 -8.889 -10.748 1.00 96.31 267 GLN A O 1
ATOM 2047 N N . ARG A 1 268 ? 13.937 -11.034 -11.418 1.00 97.25 268 ARG A N 1
ATOM 2048 C CA . ARG A 1 268 ? 15.310 -11.220 -10.914 1.00 97.25 268 ARG A CA 1
ATOM 2049 C C . ARG A 1 268 ? 16.293 -10.242 -11.553 1.00 97.25 268 ARG A C 1
ATOM 2051 O O . ARG A 1 268 ? 16.997 -9.549 -10.829 1.00 97.25 268 ARG A O 1
ATOM 2058 N N . ARG A 1 269 ? 16.286 -10.107 -12.885 1.00 97.56 269 ARG A N 1
ATOM 2059 C CA . ARG A 1 269 ? 17.170 -9.156 -13.588 1.00 97.56 269 ARG A CA 1
ATOM 2060 C C . ARG A 1 269 ? 16.919 -7.708 -13.176 1.00 97.56 269 ARG A C 1
ATOM 2062 O O . ARG A 1 269 ? 17.865 -6.949 -12.989 1.00 97.56 269 ARG A O 1
ATOM 2069 N N . ALA A 1 270 ? 15.654 -7.313 -13.041 1.00 96.94 270 ALA A N 1
ATOM 2070 C CA . ALA A 1 270 ? 15.316 -5.969 -12.596 1.00 96.94 270 ALA A CA 1
ATOM 2071 C C . ALA A 1 270 ? 15.769 -5.729 -11.142 1.00 96.94 270 ALA A C 1
ATOM 2073 O O . ALA A 1 270 ? 16.243 -4.636 -10.832 1.00 96.94 270 ALA A O 1
ATOM 2074 N N . ALA A 1 271 ? 15.688 -6.740 -10.270 1.00 97.81 271 ALA A N 1
ATOM 2075 C CA . ALA A 1 271 ? 16.093 -6.632 -8.872 1.00 97.81 271 ALA A CA 1
ATOM 2076 C C . ALA A 1 271 ? 17.617 -6.526 -8.742 1.00 97.81 271 ALA A C 1
ATOM 2078 O O . ALA A 1 271 ? 18.114 -5.641 -8.050 1.00 97.81 271 ALA A O 1
ATOM 2079 N N . GLU A 1 272 ? 18.355 -7.348 -9.492 1.00 98.12 272 GLU A N 1
ATOM 2080 C CA . GLU A 1 272 ? 19.815 -7.266 -9.611 1.00 98.12 272 GLU A CA 1
ATOM 2081 C C . GLU A 1 272 ? 20.261 -5.899 -10.149 1.00 98.12 272 GLU A C 1
ATOM 2083 O O . GLU A 1 272 ? 21.177 -5.282 -9.605 1.00 98.12 272 GLU A O 1
ATOM 2088 N N . GLY A 1 273 ? 19.580 -5.386 -11.181 1.00 97.94 273 GLY A N 1
ATOM 2089 C CA . GLY A 1 273 ? 19.840 -4.054 -11.725 1.00 97.94 273 GLY A CA 1
ATOM 2090 C C . GLY A 1 273 ? 19.562 -2.932 -10.720 1.00 97.94 273 GLY A C 1
ATOM 2091 O O . GLY A 1 273 ? 20.316 -1.963 -10.656 1.00 97.94 273 GLY A O 1
ATOM 2092 N N . TYR A 1 274 ? 18.516 -3.072 -9.901 1.00 98.19 274 TYR A N 1
ATOM 2093 C CA . TYR A 1 274 ? 18.215 -2.136 -8.821 1.00 98.19 274 TYR A CA 1
ATOM 2094 C C . TYR A 1 274 ? 19.307 -2.155 -7.743 1.00 98.19 274 TYR A C 1
ATOM 2096 O O . TYR A 1 274 ? 19.777 -1.093 -7.336 1.00 98.19 274 TYR A O 1
ATOM 2104 N N . ASP A 1 275 ? 19.737 -3.344 -7.317 1.00 98.44 275 ASP A N 1
ATOM 2105 C CA . ASP A 1 275 ? 20.758 -3.525 -6.281 1.00 98.44 275 ASP A CA 1
ATOM 2106 C C . ASP A 1 275 ? 22.159 -3.081 -6.726 1.00 98.44 275 ASP A C 1
ATOM 2108 O O . ASP A 1 275 ? 22.985 -2.738 -5.880 1.00 98.44 275 ASP A O 1
ATOM 2112 N N . ALA A 1 276 ? 22.436 -3.059 -8.031 1.00 98.38 276 ALA A N 1
ATOM 2113 C CA . ALA A 1 276 ? 23.715 -2.602 -8.566 1.00 98.38 276 ALA A CA 1
ATOM 2114 C C . ALA A 1 276 ? 23.952 -1.086 -8.388 1.00 98.38 276 ALA A C 1
ATOM 2116 O O . ALA A 1 276 ? 25.104 -0.650 -8.425 1.00 98.38 276 ALA A O 1
ATOM 2117 N N . ASP A 1 277 ? 22.903 -0.276 -8.177 1.00 98.31 277 ASP A N 1
ATOM 2118 C CA . ASP A 1 277 ? 23.042 1.165 -7.926 1.00 98.31 277 ASP A CA 1
ATOM 2119 C C . ASP A 1 277 ? 23.127 1.468 -6.412 1.00 98.31 277 ASP A C 1
ATOM 2121 O O . ASP A 1 277 ? 22.126 1.363 -5.692 1.00 98.31 277 ASP A O 1
ATOM 2125 N N . PRO A 1 278 ? 24.280 1.933 -5.887 1.00 98.19 278 PRO A N 1
ATOM 2126 C CA . PRO A 1 278 ? 24.421 2.269 -4.469 1.00 98.19 278 PRO A CA 1
ATOM 2127 C C . PRO A 1 278 ? 23.481 3.395 -4.003 1.00 98.19 278 PRO A C 1
ATOM 2129 O O . PRO A 1 278 ? 23.177 3.488 -2.810 1.00 98.19 278 PRO A O 1
ATOM 2132 N N . LYS A 1 279 ? 22.974 4.245 -4.907 1.00 98.38 279 LYS A N 1
ATOM 2133 C CA . LYS A 1 279 ? 21.990 5.282 -4.554 1.00 98.38 279 LYS A CA 1
ATOM 2134 C C . LYS A 1 279 ? 20.669 4.673 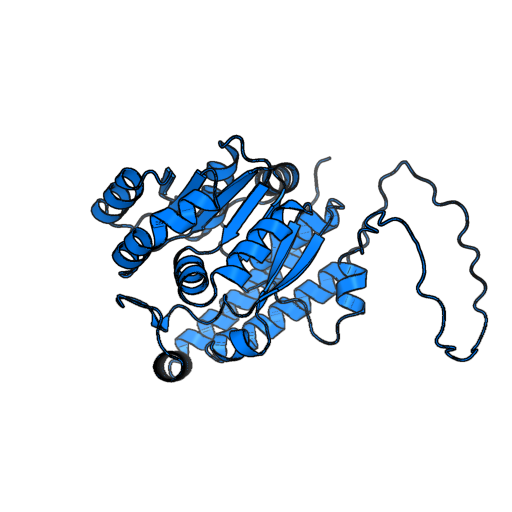-4.103 1.00 98.38 279 LYS A C 1
ATOM 2136 O O . LYS A 1 279 ? 20.010 5.240 -3.230 1.00 98.38 279 LYS A O 1
ATOM 2141 N N . HIS A 1 280 ? 20.288 3.523 -4.656 1.00 98.12 280 HIS A N 1
ATOM 2142 C CA . HIS A 1 280 ? 19.102 2.805 -4.215 1.00 98.12 280 HIS A CA 1
ATOM 2143 C C . HIS A 1 280 ? 19.261 2.286 -2.787 1.00 98.12 280 HIS A C 1
ATOM 2145 O O . HIS A 1 280 ? 18.377 2.519 -1.966 1.00 98.12 280 HIS A O 1
ATOM 2151 N N . TRP A 1 281 ? 20.410 1.698 -2.447 1.00 98.38 281 TRP A N 1
ATOM 2152 C CA . TRP A 1 281 ? 20.722 1.292 -1.073 1.00 98.38 281 TRP A CA 1
ATOM 2153 C C . TRP A 1 281 ? 20.655 2.465 -0.097 1.00 98.38 281 TRP A C 1
ATOM 2155 O O . TRP A 1 281 ? 19.938 2.394 0.901 1.00 98.38 281 TRP A O 1
ATOM 2165 N N . ALA A 1 282 ? 21.326 3.576 -0.414 1.00 98.38 282 ALA A N 1
ATOM 2166 C CA . ALA A 1 282 ? 21.302 4.776 0.422 1.00 98.38 282 ALA A CA 1
ATOM 2167 C C . ALA A 1 282 ? 19.869 5.294 0.639 1.00 98.38 282 ALA A C 1
ATOM 2169 O O . ALA A 1 282 ? 19.473 5.605 1.765 1.00 98.38 282 ALA A O 1
ATOM 2170 N N . ARG A 1 283 ? 19.056 5.321 -0.426 1.00 97.25 283 ARG A N 1
ATOM 2171 C CA . ARG A 1 283 ? 17.640 5.699 -0.344 1.00 97.25 283 ARG A CA 1
ATOM 2172 C C . ARG A 1 283 ? 16.845 4.741 0.540 1.00 97.25 283 ARG A C 1
ATOM 2174 O O . ARG A 1 283 ? 16.037 5.197 1.341 1.00 97.25 283 ARG A O 1
ATOM 2181 N N . ARG A 1 284 ? 17.059 3.431 0.412 1.00 97.06 284 ARG A N 1
ATOM 2182 C CA . ARG A 1 284 ? 16.341 2.412 1.188 1.00 97.06 284 ARG A CA 1
ATOM 2183 C C . ARG A 1 284 ? 16.698 2.426 2.673 1.00 97.06 284 ARG A C 1
ATOM 2185 O O . ARG A 1 284 ? 15.808 2.250 3.499 1.00 97.06 284 ARG A O 1
ATOM 2192 N N . VAL A 1 285 ? 17.945 2.741 3.022 1.00 97.69 285 VAL A N 1
ATOM 2193 C CA . VAL A 1 285 ? 18.344 2.999 4.416 1.00 97.69 285 VAL A CA 1
ATOM 2194 C C . VAL A 1 285 ? 17.608 4.219 4.976 1.00 97.69 285 VAL A C 1
ATOM 2196 O O . VAL A 1 285 ? 17.060 4.148 6.075 1.00 97.69 285 VAL A O 1
ATOM 2199 N N . ALA A 1 286 ? 17.535 5.318 4.217 1.00 96.12 286 ALA A N 1
ATOM 2200 C CA . ALA A 1 286 ? 16.792 6.508 4.637 1.00 96.12 286 ALA A CA 1
ATOM 2201 C C . ALA A 1 286 ? 15.291 6.217 4.830 1.00 96.12 286 ALA A C 1
ATOM 2203 O O . ALA A 1 286 ? 14.706 6.638 5.824 1.00 96.12 286 ALA A O 1
ATOM 2204 N N . VAL A 1 287 ? 14.694 5.432 3.927 1.00 94.94 287 VAL A N 1
ATOM 2205 C CA . VAL A 1 287 ? 13.307 4.945 4.024 1.00 94.94 287 VAL A CA 1
ATOM 2206 C C . VAL A 1 287 ? 13.085 4.120 5.295 1.00 94.94 287 VAL A C 1
ATOM 2208 O O . VAL A 1 287 ? 12.141 4.382 6.034 1.00 94.94 287 VAL A O 1
ATOM 2211 N N . ALA A 1 288 ? 13.965 3.161 5.598 1.00 95.81 288 ALA A N 1
ATOM 2212 C CA . ALA A 1 288 ? 13.853 2.364 6.819 1.00 95.81 288 ALA A CA 1
ATOM 2213 C C . ALA A 1 288 ? 13.964 3.227 8.086 1.00 95.81 288 ALA A C 1
ATOM 2215 O O . ALA A 1 288 ? 13.217 3.012 9.042 1.00 95.81 288 ALA A O 1
ATOM 2216 N N . MET A 1 289 ? 14.841 4.237 8.081 1.00 95.56 289 MET A N 1
ATOM 2217 C CA . MET A 1 289 ? 14.957 5.193 9.185 1.00 95.56 289 MET A CA 1
ATOM 2218 C C . MET A 1 289 ? 13.683 6.034 9.357 1.00 95.56 289 MET A C 1
ATOM 2220 O O . MET A 1 289 ? 13.232 6.220 10.485 1.00 95.56 289 MET A O 1
ATOM 2224 N N . GLU A 1 290 ? 13.067 6.498 8.264 1.00 94.38 290 GLU A N 1
ATOM 2225 C CA . GLU A 1 290 ? 11.783 7.216 8.311 1.00 94.38 290 GLU A CA 1
ATOM 2226 C C . GLU A 1 290 ? 10.684 6.350 8.944 1.00 94.38 290 GLU A C 1
ATOM 2228 O O . GLU A 1 290 ? 9.976 6.819 9.837 1.00 94.38 290 GLU A O 1
ATOM 2233 N N . ILE A 1 291 ? 10.578 5.077 8.542 1.00 95.12 291 ILE A N 1
ATOM 2234 C CA . ILE A 1 291 ? 9.607 4.119 9.098 1.00 95.12 291 ILE A CA 1
ATOM 2235 C C . ILE A 1 291 ? 9.834 3.933 10.604 1.00 95.12 291 ILE A C 1
ATOM 2237 O O . ILE A 1 291 ? 8.892 4.027 11.394 1.00 95.12 291 ILE A O 1
ATOM 2241 N N . VAL A 1 292 ? 11.085 3.709 11.019 1.00 95.56 292 VAL A N 1
ATOM 2242 C CA . VAL A 1 292 ? 11.444 3.544 12.436 1.00 95.56 292 VAL A CA 1
ATOM 2243 C C . VAL A 1 292 ? 11.088 4.791 13.242 1.00 95.56 292 VAL A C 1
ATOM 2245 O O . VAL A 1 292 ? 10.427 4.680 14.277 1.00 95.56 292 VAL A O 1
ATOM 2248 N N . GLN A 1 293 ? 11.469 5.977 12.763 1.00 95.00 293 GLN A N 1
ATOM 2249 C CA . GLN A 1 293 ? 11.189 7.227 13.462 1.00 95.00 293 GLN A CA 1
ATOM 2250 C C . GLN A 1 293 ? 9.683 7.494 13.555 1.00 95.00 293 GLN A C 1
ATOM 2252 O O . GLN A 1 293 ? 9.197 7.892 14.612 1.00 95.00 293 GLN A O 1
ATOM 2257 N N . ALA A 1 294 ? 8.922 7.213 12.493 1.00 94.25 294 ALA A N 1
ATOM 2258 C CA . ALA A 1 294 ? 7.469 7.331 12.514 1.00 94.25 294 ALA A CA 1
ATOM 2259 C C . ALA A 1 294 ? 6.840 6.414 13.576 1.00 94.25 294 ALA A C 1
ATOM 2261 O O . ALA A 1 294 ? 5.978 6.856 14.333 1.00 94.25 294 ALA A O 1
ATOM 2262 N N . GLY A 1 295 ? 7.308 5.167 13.692 1.00 94.00 295 GLY A N 1
ATOM 2263 C CA . GLY A 1 295 ? 6.864 4.242 14.736 1.00 94.00 295 GLY A CA 1
ATOM 2264 C C . GLY A 1 295 ? 7.197 4.714 16.155 1.00 94.00 295 GLY A C 1
ATOM 2265 O O . GLY A 1 295 ? 6.344 4.650 17.041 1.00 94.00 295 GLY A O 1
ATOM 2266 N N . LEU A 1 296 ? 8.412 5.224 16.376 1.00 93.94 296 LEU A N 1
ATOM 2267 C CA . LEU A 1 296 ? 8.849 5.755 17.674 1.00 93.94 296 LEU A CA 1
ATOM 2268 C C . LEU A 1 296 ? 8.046 6.994 18.089 1.00 93.94 296 LEU A C 1
ATOM 2270 O O . LEU A 1 296 ? 7.540 7.053 19.212 1.00 93.94 296 LEU A O 1
ATOM 2274 N N . ASP A 1 297 ? 7.867 7.946 17.173 1.00 93.81 297 ASP A N 1
ATOM 2275 C CA . ASP A 1 297 ? 7.061 9.146 17.404 1.00 93.81 297 ASP A CA 1
ATOM 2276 C C . ASP A 1 297 ? 5.609 8.766 17.726 1.00 93.81 297 ASP A C 1
ATOM 2278 O O . ASP A 1 297 ? 4.999 9.296 18.659 1.00 93.81 297 ASP A O 1
ATOM 2282 N N . ALA A 1 298 ? 5.051 7.811 16.978 1.00 93.38 298 ALA A N 1
ATOM 2283 C CA . ALA A 1 298 ? 3.707 7.299 17.198 1.00 93.38 298 ALA A CA 1
ATOM 2284 C C . ALA A 1 298 ? 3.559 6.606 18.555 1.00 93.38 298 ALA A C 1
ATOM 2286 O O . ALA A 1 298 ? 2.499 6.714 19.168 1.00 93.38 298 ALA A O 1
ATOM 2287 N N . ALA A 1 299 ? 4.597 5.932 19.057 1.00 92.00 299 ALA A N 1
ATOM 2288 C CA . ALA A 1 299 ? 4.573 5.285 20.368 1.00 92.00 299 ALA A CA 1
ATOM 2289 C C . ALA A 1 299 ? 4.503 6.304 21.519 1.00 92.00 299 ALA A C 1
ATOM 2291 O O . ALA A 1 299 ? 3.875 6.042 22.545 1.00 92.00 299 ALA A O 1
ATOM 2292 N N . GLN A 1 300 ? 5.101 7.481 21.327 1.00 91.00 300 GLN A N 1
ATOM 2293 C CA . GLN A 1 300 ? 5.162 8.553 22.326 1.00 91.00 300 GLN A CA 1
ATOM 2294 C C . GLN A 1 300 ? 4.023 9.577 22.195 1.00 91.00 300 GLN A C 1
ATOM 2296 O O . GLN A 1 300 ? 3.806 10.382 23.099 1.00 91.00 300 GLN A O 1
ATOM 2301 N N . ARG A 1 301 ? 3.269 9.554 21.090 1.00 90.00 301 ARG A N 1
ATOM 2302 C CA . ARG A 1 301 ? 2.220 10.540 20.804 1.00 90.00 301 ARG A CA 1
ATOM 2303 C C . ARG A 1 301 ? 1.102 10.522 21.847 1.00 90.00 301 ARG A C 1
ATOM 2305 O O . ARG A 1 301 ? 0.540 9.467 22.139 1.00 90.00 301 ARG A O 1
ATOM 2312 N N . THR A 1 302 ? 0.698 11.681 22.354 1.00 87.88 302 THR A N 1
ATOM 2313 C CA . THR A 1 302 ? -0.507 11.790 23.190 1.00 87.88 302 THR A CA 1
ATOM 2314 C C . THR A 1 302 ? -1.751 11.555 22.337 1.00 87.88 302 THR A C 1
ATOM 2316 O O . THR A 1 302 ? -1.984 12.284 21.374 1.00 87.88 302 THR A O 1
ATOM 2319 N N . LEU A 1 303 ? -2.549 10.546 22.689 1.00 85.38 303 LEU A N 1
ATOM 2320 C CA . LEU A 1 303 ? -3.834 10.271 22.045 1.00 85.38 303 LEU A CA 1
ATOM 2321 C C . LEU A 1 303 ? -4.921 11.009 22.823 1.00 85.38 303 LEU A C 1
ATOM 2323 O O . LEU A 1 303 ? -4.978 10.895 24.049 1.00 85.38 303 LEU A O 1
ATOM 2327 N N . LYS A 1 304 ? -5.742 11.797 22.129 1.00 72.19 304 LYS A N 1
ATOM 2328 C CA . LYS A 1 304 ? -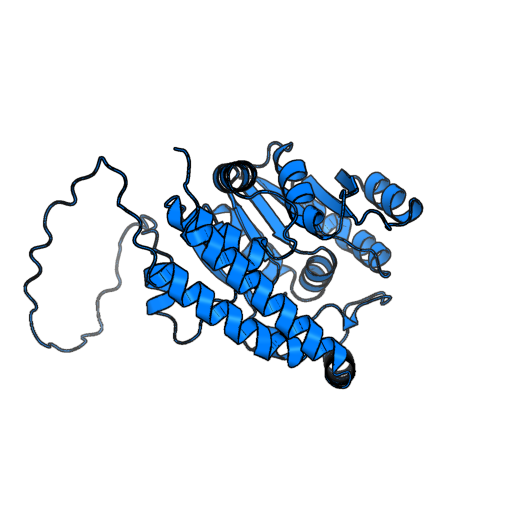6.903 12.442 22.742 1.00 72.19 304 LYS A CA 1
ATOM 2329 C C . LYS A 1 304 ? -8.060 11.452 22.641 1.00 72.19 304 LYS A C 1
ATOM 2331 O O . LYS A 1 304 ? -8.436 11.077 21.538 1.00 72.19 304 LYS A O 1
ATOM 2336 N N . THR A 1 305 ? -8.540 10.982 23.788 1.00 56.44 305 THR A N 1
ATOM 2337 C CA . THR A 1 305 ? -9.782 10.200 23.898 1.00 56.44 305 THR A CA 1
ATOM 2338 C C . THR A 1 305 ? -10.995 11.066 23.631 1.00 56.44 305 THR A C 1
ATOM 2340 O O . THR A 1 305 ? -10.983 12.211 24.141 1.00 56.44 305 THR A O 1
#

Foldseek 3Di:
DAEAEFAEDDAQQCLLLCVVCLVVVVVLHVAAFYEYELPHDPVVVVSCVVSVHHYDHAPHLQQGRVRSLVVRLVDPGQKYKWFYVLLVSLLCFPPVPLVSVVSVVLNVWQKEQEAADPQQLVLAAPLQSVLLLVLLVLLLVLLLPQDQPPPPPDDDPDDPDDDDDDDDDDDDDDDDDDPPPPLDQVSNVSVPDPGGARLQLRIMMHGSVLSVLCSVFPDTDQNLLSSALSVLLCSSVVTRYHYDHDNSSHDSPLCRSHSHGDDSVSSVVVSVVLNVDVVSSVVSNVSSVSSSVSNVCSSVDDRDD